Protein AF-Q0UGR9-F1 (afdb_monomer)

Solvent-accessible surface area (backbone atoms only — not comparable to full-atom values): 20033 Å² total; per-residue (Å²): 135,88,82,83,79,83,74,79,82,74,83,69,78,86,74,77,50,75,67,56,52,51,53,50,49,48,47,42,62,72,51,49,46,55,50,54,49,48,23,66,75,23,48,58,94,60,99,69,85,73,88,44,63,44,47,50,59,75,40,74,39,68,60,63,42,55,80,35,77,78,78,59,86,87,29,65,37,57,83,75,59,24,72,75,50,81,88,77,86,80,88,87,68,56,72,70,54,49,51,50,52,52,53,48,43,38,53,58,50,19,47,42,52,32,51,53,47,46,54,52,45,49,57,52,52,52,53,54,50,51,54,46,50,76,75,37,87,57,60,66,65,62,57,46,44,65,76,70,65,51,99,39,75,67,53,53,52,49,50,53,54,57,48,72,68,51,89,48,70,68,61,44,52,54,52,50,48,53,50,52,51,49,52,46,44,69,43,47,32,60,53,53,44,69,74,54,86,82,83,80,69,46,77,47,70,40,67,54,84,95,43,97,51,69,43,54,32,60,77,61,74,95,60,51,67,45,51,52,56,101,89,45,75,45,96,68,65,42,80,43,61,54,67,61,48,47,54,51,50,52,52,51,52,53,43,60,71,75,39,56,27,30,32,87,86,67,51,74,43,51,40,72,60,45,46,63,66,59,56,70,70,55,85,60,92,67,91,70,86,68,58,76,64,77,57,40,37,72,86,51,95,87,66,86,78,86,85,77,83,63,78,74,80,77,66,86,66,92,79,80,92,79,136

pLDDT: mean 72.74, std 14.21, range [25.95, 92.94]

Organism: Phaeosphaeria nodorum (strain SN15 / ATCC MYA-4574 / FGSC 10173) (NCBI:txid321614)

Secondary structure (DSSP, 8-state):
-----------------HHHHHHHHHHIIIIIHHHHHHHHHT----SSS---TTHHHHS-EEPP-SS-SSPPTT-EE-TTGGGGS-S---S---HHHHHHHHHHHIIIIIIHHHHHHHHHHHHHHHHHHHHHHHHS---HHHHHHHHHS-S-HHHHHHHHHHHHT-S-HHHHHHHHHHHHHHHHHHHHHHHHHHT------PPPEEE-TTSS-EEEGGGPPP--EEEEETTEEEEEEEEP-HHHHHHHHHHHHHHHHHS-EEETTS-EE-HHHHIIIIITT--S-------GGGTEES--TT--------THHHH--------

Sequence (323 aa):
MNLKTNGKWSSKAFIPSKEQIYAFLLVLALGITPMVLLGNFTHVNTGGNGDRPFYGIFQDKIQSCGQSFGTPENATVRGVEKMFVLDQTFGRFTFSQAKTIDVAWDVLIGRGVQLLAWWVGYIVFSDALLRAIERHPASFQIFQRIALEGPSLLSLWTLLKELWYAKSKRTKALFFYVWLATLYIISIPMFLSAMTGYDSTSIAWVSLDNTSNIIPAASIEYSLVATGTWNETWDDATCLDTELYNKKSEALYSRRRSCDCQLNNGTIVNITEYQQTHINSNYGYSNSFTSPEDICRFNYPGNNKTFTLGRWDLEGKTGETKK

Mean predicted aligned error: 17.07 Å

Nearest PDB structures (foldseek):
  4zwt-assembly1_F  TM=3.236E-01  e=8.090E+00  Tequatrovirus T4

Structure (mmCIF, N/CA/C/O backbone):
data_AF-Q0UGR9-F1
#
_entry.id   AF-Q0UGR9-F1
#
loop_
_atom_site.group_PDB
_atom_site.id
_atom_site.type_symbol
_atom_site.label_atom_id
_atom_site.label_alt_id
_atom_site.label_comp_id
_atom_site.label_asym_id
_atom_site.label_entity_id
_atom_site.label_seq_id
_atom_site.pdbx_PDB_ins_code
_atom_site.Cartn_x
_atom_site.Cartn_y
_atom_site.Cartn_z
_atom_site.occupancy
_atom_site.B_iso_or_equiv
_atom_site.auth_seq_id
_atom_site.auth_comp_id
_atom_site.auth_asym_id
_atom_site.auth_atom_id
_atom_site.pdbx_PDB_model_num
ATOM 1 N N . MET A 1 1 ? -5.392 -41.127 62.218 1.00 39.00 1 MET A N 1
ATOM 2 C CA . MET A 1 1 ? -6.136 -42.051 61.336 1.00 39.00 1 MET A CA 1
ATOM 3 C C . MET A 1 1 ? -6.187 -41.410 59.955 1.00 39.00 1 MET A C 1
ATOM 5 O O . MET A 1 1 ? -6.791 -40.360 59.800 1.00 39.00 1 MET A O 1
ATOM 9 N N . ASN A 1 2 ? -5.397 -41.943 59.021 1.00 41.59 2 ASN A N 1
ATOM 10 C CA . ASN A 1 2 ? -5.162 -41.406 57.678 1.00 41.59 2 ASN A CA 1
ATOM 11 C C . ASN A 1 2 ? -6.304 -41.834 56.745 1.00 41.59 2 ASN A C 1
ATOM 13 O O . ASN A 1 2 ? -6.445 -43.027 56.490 1.00 41.59 2 ASN A O 1
ATOM 17 N N . LEU A 1 3 ? -7.078 -40.892 56.203 1.00 40.06 3 LEU A N 1
ATOM 18 C CA . LEU A 1 3 ? -7.995 -41.156 55.090 1.00 40.06 3 LEU A CA 1
ATOM 19 C C . LEU A 1 3 ? -7.453 -40.471 53.837 1.00 40.06 3 LEU A C 1
ATOM 21 O O . LEU A 1 3 ? -7.743 -39.318 53.534 1.00 40.06 3 LEU A O 1
ATOM 25 N N . LYS A 1 4 ? -6.608 -41.222 53.130 1.00 43.53 4 LYS A N 1
ATOM 26 C CA . LYS A 1 4 ? -6.095 -40.904 51.800 1.00 43.53 4 LYS A CA 1
ATOM 27 C C . LYS A 1 4 ? -7.206 -41.226 50.798 1.00 43.53 4 LYS A C 1
ATOM 29 O O . LYS A 1 4 ? -7.408 -42.386 50.443 1.00 43.53 4 LYS A O 1
ATOM 34 N N . THR A 1 5 ? -7.971 -40.222 50.379 1.00 46.31 5 THR A N 1
ATOM 35 C CA . THR A 1 5 ? -8.942 -40.370 49.291 1.00 46.31 5 THR A CA 1
ATOM 36 C C . THR A 1 5 ? -8.185 -40.434 47.964 1.00 46.31 5 THR A C 1
ATOM 38 O O . THR A 1 5 ? -7.681 -39.442 47.445 1.00 46.31 5 THR A O 1
ATOM 41 N N . ASN A 1 6 ? -8.071 -41.648 47.422 1.00 44.16 6 ASN A N 1
ATOM 42 C CA . ASN A 1 6 ? -7.594 -41.902 46.066 1.00 44.16 6 ASN A CA 1
ATOM 43 C C . ASN A 1 6 ? -8.594 -41.319 45.055 1.00 44.16 6 ASN A C 1
ATOM 45 O O . ASN A 1 6 ? -9.531 -41.989 44.621 1.00 44.16 6 ASN A O 1
ATOM 49 N N . GLY A 1 7 ? -8.396 -40.056 44.681 1.00 45.00 7 GLY A N 1
ATOM 50 C CA . GLY A 1 7 ? -9.089 -39.430 43.562 1.00 45.00 7 GLY A CA 1
ATOM 51 C C . GLY A 1 7 ? -8.575 -39.994 42.241 1.00 45.00 7 GLY A C 1
ATOM 52 O O . GLY A 1 7 ? -7.554 -39.547 41.726 1.00 45.00 7 GLY A O 1
ATOM 53 N N . LYS A 1 8 ? -9.290 -40.978 41.685 1.00 42.97 8 LYS A N 1
ATOM 54 C CA . LYS A 1 8 ? -9.153 -41.401 40.284 1.00 42.97 8 LYS A CA 1
ATOM 55 C C . LYS A 1 8 ? -9.416 -40.182 39.390 1.00 42.97 8 LYS A C 1
ATOM 57 O O . LYS A 1 8 ? -10.564 -39.777 39.217 1.00 42.97 8 LYS A O 1
ATOM 62 N N . TRP A 1 9 ? -8.363 -39.600 38.820 1.00 46.19 9 TRP A N 1
ATOM 63 C CA . TRP A 1 9 ? -8.478 -38.637 37.726 1.00 46.19 9 TRP A CA 1
ATOM 64 C C . TRP A 1 9 ? -9.000 -39.377 36.491 1.00 46.19 9 TRP A C 1
ATOM 66 O O . TRP A 1 9 ? -8.251 -40.010 35.754 1.00 46.19 9 TRP A O 1
ATOM 76 N N . SER A 1 10 ? -10.317 -39.351 36.299 1.00 47.03 10 SER A N 1
ATOM 77 C CA . SER A 1 10 ? -10.934 -39.723 35.031 1.00 47.03 10 SER A CA 1
ATOM 78 C C . SER A 1 10 ? -10.675 -38.581 34.053 1.00 47.03 10 SER A C 1
ATOM 80 O O . SER A 1 10 ? -11.277 -37.513 34.171 1.00 47.03 10 SER A O 1
ATOM 82 N N . SER A 1 11 ? -9.757 -38.788 33.109 1.00 55.06 11 SER A N 1
ATOM 83 C CA . SER A 1 11 ? -9.547 -37.905 31.962 1.00 55.06 11 SER A CA 1
ATOM 84 C C . SER A 1 11 ? -10.768 -37.982 31.045 1.00 55.06 11 SER A C 1
ATOM 86 O O . SER A 1 11 ? -10.763 -38.667 30.022 1.00 55.06 11 SER A O 1
ATOM 88 N N . LYS A 1 12 ? -11.859 -37.314 31.431 1.00 55.75 12 LYS A N 1
ATOM 89 C CA . LYS A 1 12 ? -12.942 -37.016 30.498 1.00 55.75 12 LYS A CA 1
ATOM 90 C C . LYS A 1 12 ? -12.335 -36.150 29.399 1.00 55.75 12 LYS A C 1
ATOM 92 O O . LYS A 1 12 ? -11.827 -35.068 29.688 1.00 55.75 12 LYS A O 1
ATOM 97 N N . ALA A 1 13 ? -12.341 -36.661 28.170 1.00 60.09 13 ALA A N 1
ATOM 98 C CA . ALA A 1 13 ? -11.945 -35.903 26.996 1.00 60.09 13 ALA A CA 1
ATOM 99 C C . ALA A 1 13 ? -12.692 -34.563 27.014 1.00 60.09 13 ALA A C 1
ATOM 101 O O . ALA A 1 13 ? -13.916 -34.529 27.158 1.00 60.09 13 ALA A O 1
ATOM 102 N N . PHE A 1 14 ? -11.944 -33.465 26.957 1.00 62.16 14 PHE A N 1
ATOM 103 C CA . PHE A 1 14 ? -12.506 -32.125 26.891 1.00 62.16 14 PHE A CA 1
ATOM 104 C C . PHE A 1 14 ? -13.181 -31.978 25.524 1.00 62.16 14 PHE A C 1
ATOM 106 O O . PHE A 1 14 ? -12.512 -31.747 24.522 1.00 62.16 14 PHE A O 1
ATOM 113 N N . ILE A 1 15 ? -14.493 -32.209 25.469 1.00 73.81 15 ILE A N 1
ATOM 114 C CA . ILE A 1 15 ? -15.292 -32.003 24.260 1.00 73.81 15 ILE A CA 1
ATOM 115 C C . ILE A 1 15 ? -15.669 -30.517 24.247 1.00 73.81 15 ILE A C 1
ATOM 117 O O . ILE A 1 15 ? -16.421 -30.091 25.129 1.00 73.81 15 ILE A O 1
ATOM 121 N N . PRO A 1 16 ? -15.130 -29.714 23.314 1.00 71.19 16 PRO A N 1
ATOM 122 C CA . PRO A 1 16 ? -15.405 -28.285 23.275 1.00 71.19 16 PRO A CA 1
ATOM 123 C C . PRO A 1 16 ? -16.889 -28.029 22.998 1.00 71.19 16 PRO A C 1
ATOM 125 O O . PRO A 1 16 ? -17.526 -28.733 22.209 1.00 71.19 16 PRO A O 1
ATOM 128 N N . SER A 1 17 ? -17.453 -27.015 23.656 1.00 83.69 17 SER A N 1
ATOM 129 C CA . SER A 1 17 ? -18.845 -26.621 23.429 1.00 83.69 17 SER A CA 1
ATOM 130 C C . SER A 1 17 ? -19.017 -25.986 22.042 1.00 83.69 17 SER A C 1
ATOM 132 O O . SER A 1 17 ? -18.071 -25.444 21.467 1.00 83.69 17 SER A O 1
ATOM 134 N N . LYS A 1 18 ? -20.242 -26.002 21.497 1.00 82.12 18 LYS A N 1
ATOM 135 C CA . LYS A 1 18 ? -20.549 -25.369 20.196 1.00 82.12 18 LYS A CA 1
ATOM 136 C C . LYS A 1 18 ? -20.162 -23.883 20.162 1.00 82.12 18 LYS A C 1
ATOM 138 O O . LYS A 1 18 ? -19.690 -23.398 19.140 1.00 82.12 18 LYS A O 1
ATOM 143 N N . GLU A 1 19 ? -20.297 -23.188 21.289 1.00 81.44 19 GLU A N 1
ATOM 144 C CA . GLU A 1 19 ? -19.910 -21.780 21.443 1.00 81.44 19 GLU A CA 1
ATOM 145 C C . GLU A 1 19 ? -18.389 -21.586 21.403 1.00 81.44 19 GLU A C 1
ATOM 147 O O . GLU A 1 19 ? -17.901 -20.643 20.787 1.00 81.44 19 GLU A O 1
ATOM 152 N N . GLN A 1 20 ? -17.624 -22.508 21.998 1.00 80.00 20 GLN A N 1
ATOM 153 C CA . GLN A 1 20 ? -16.159 -22.483 21.946 1.00 80.00 20 GLN A CA 1
ATOM 154 C C . GLN A 1 20 ? -15.639 -22.760 20.534 1.00 80.00 20 GLN A C 1
ATOM 156 O O . GLN A 1 20 ? -14.685 -22.120 20.099 1.00 80.00 20 GLN A O 1
ATOM 161 N N . ILE A 1 21 ? -16.290 -23.668 19.800 1.00 85.88 21 ILE A N 1
ATOM 162 C CA . ILE A 1 21 ? -15.972 -23.935 18.391 1.00 85.88 21 ILE A CA 1
ATOM 163 C C . ILE A 1 21 ? -16.261 -22.692 17.542 1.00 85.88 21 ILE A C 1
ATOM 165 O O . ILE A 1 21 ? -15.425 -22.301 16.734 1.00 85.88 21 ILE A O 1
ATOM 169 N N . TYR A 1 22 ? -17.403 -22.032 17.755 1.00 85.50 22 TYR A N 1
ATOM 170 C CA . TYR A 1 22 ? -17.749 -20.807 17.034 1.00 85.50 22 TYR A CA 1
ATOM 171 C C . TYR A 1 22 ? -16.767 -19.663 17.323 1.00 85.50 22 TYR A C 1
ATOM 173 O O . TYR A 1 22 ? -16.294 -19.004 16.399 1.00 85.50 22 TYR A O 1
ATOM 181 N N . ALA A 1 23 ? -16.388 -19.470 18.590 1.00 81.12 23 ALA A N 1
ATOM 182 C CA . ALA A 1 23 ? -15.378 -18.487 18.972 1.00 81.12 23 ALA A CA 1
ATOM 183 C C . ALA A 1 23 ? -14.010 -18.788 18.334 1.00 81.12 23 ALA A C 1
ATOM 185 O O . ALA A 1 23 ? -13.346 -17.883 17.834 1.00 81.12 23 ALA A O 1
ATOM 186 N N . PHE A 1 24 ? -13.605 -20.060 18.296 1.00 83.31 24 PHE A N 1
ATOM 187 C CA . PHE A 1 24 ? -12.361 -20.477 17.651 1.00 83.31 24 PHE A CA 1
ATOM 188 C C . PHE A 1 24 ? -12.383 -20.237 16.134 1.00 83.31 24 PHE A C 1
ATOM 190 O O . PHE A 1 24 ? -11.410 -19.729 15.576 1.00 83.31 24 PHE A O 1
ATOM 197 N N . LEU A 1 25 ? -13.506 -20.528 15.471 1.00 87.12 25 LEU A N 1
ATOM 198 C CA . LEU A 1 25 ? -13.696 -20.241 14.047 1.00 87.12 25 LEU A CA 1
ATOM 199 C C . 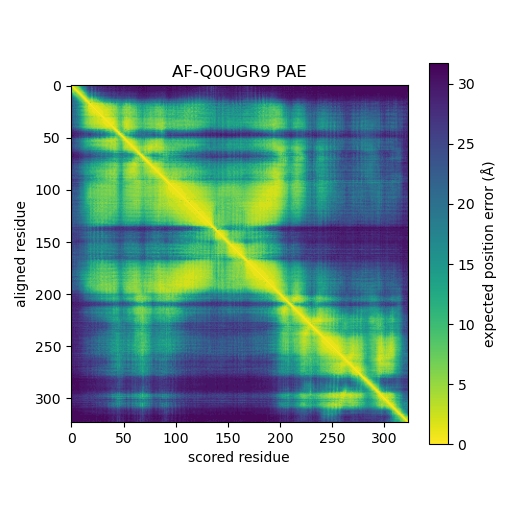LEU A 1 25 ? -13.640 -18.738 13.751 1.00 87.12 25 LEU A C 1
ATOM 201 O O . LEU A 1 25 ? -13.025 -18.342 12.766 1.00 87.12 25 LEU A O 1
ATOM 205 N N . LEU A 1 26 ? -14.213 -17.900 14.619 1.00 83.69 26 LEU A N 1
ATOM 206 C CA . LEU A 1 26 ? -14.111 -16.443 14.507 1.00 83.69 26 LEU A CA 1
ATOM 207 C C . LEU A 1 26 ? -12.663 -15.954 14.614 1.00 83.69 26 LEU A C 1
ATOM 209 O O . LEU A 1 26 ? -12.251 -15.107 13.827 1.00 83.69 26 LEU A O 1
ATOM 213 N N . VAL A 1 27 ? -11.874 -16.502 15.542 1.00 83.94 27 VAL A N 1
ATOM 214 C CA . VAL A 1 27 ? -10.445 -16.163 15.676 1.00 83.94 27 VAL A CA 1
ATOM 215 C C . VAL A 1 27 ? -9.650 -16.603 14.447 1.00 83.94 27 VAL A C 1
ATOM 217 O O . VAL A 1 27 ? -8.794 -15.858 13.969 1.00 83.94 27 VAL A O 1
ATOM 220 N N . LEU A 1 28 ? -9.943 -17.785 13.900 1.00 85.12 28 LEU A N 1
ATOM 221 C CA . LEU A 1 28 ? -9.334 -18.235 12.651 1.00 85.12 28 LEU A CA 1
ATOM 222 C C . LEU A 1 28 ? -9.671 -17.284 11.500 1.00 85.12 28 LEU A C 1
ATOM 224 O O . LEU A 1 28 ? -8.758 -16.781 10.853 1.00 85.12 28 LEU A O 1
ATOM 228 N N . ALA A 1 29 ? -10.954 -16.988 11.296 1.00 86.19 29 ALA A N 1
ATOM 229 C CA . ALA A 1 29 ? -11.426 -16.198 10.164 1.00 86.19 29 ALA A CA 1
ATOM 230 C C . ALA A 1 29 ? -11.031 -14.713 10.238 1.00 86.19 29 ALA A C 1
ATOM 232 O O . ALA A 1 29 ? -10.704 -14.125 9.212 1.00 86.19 29 ALA A O 1
ATOM 233 N N . LEU A 1 30 ? -11.060 -14.099 11.425 1.00 81.19 30 LEU A N 1
ATOM 234 C CA . LEU A 1 30 ? -10.820 -12.658 11.598 1.00 81.19 30 LEU A CA 1
ATOM 235 C C . LEU A 1 30 ? -9.423 -12.316 12.127 1.00 81.19 30 LEU A C 1
ATOM 237 O O . LEU A 1 30 ? -9.020 -11.160 12.058 1.00 81.19 30 LEU A O 1
ATOM 241 N N . GLY A 1 31 ? -8.685 -13.287 12.664 1.00 78.75 31 GLY A N 1
ATOM 242 C CA . GLY A 1 31 ? -7.332 -13.080 13.183 1.00 78.75 31 GLY A CA 1
ATOM 243 C C . GLY A 1 31 ? -6.266 -13.732 12.311 1.00 78.75 31 GLY A C 1
ATOM 244 O O . GLY A 1 31 ? -5.362 -13.064 11.814 1.00 78.75 31 GLY A O 1
ATOM 245 N N . ILE A 1 32 ? -6.377 -15.047 12.108 1.00 82.50 32 ILE A N 1
ATOM 246 C CA . ILE A 1 32 ? -5.331 -15.832 11.437 1.00 82.50 32 ILE A CA 1
ATOM 247 C C . ILE A 1 32 ? -5.398 -15.654 9.919 1.00 82.50 32 ILE A C 1
ATOM 249 O O . ILE A 1 32 ? -4.375 -15.385 9.294 1.00 82.50 32 ILE A O 1
ATOM 253 N N . THR A 1 33 ? -6.583 -15.760 9.315 1.00 85.00 33 THR A N 1
ATOM 254 C CA . THR A 1 33 ? -6.749 -15.645 7.860 1.00 85.00 33 THR A CA 1
ATOM 255 C C . THR A 1 33 ? -6.241 -14.308 7.305 1.00 85.00 33 THR A C 1
ATOM 257 O O . THR A 1 33 ? -5.471 -14.355 6.345 1.00 85.00 33 THR A O 1
ATOM 260 N N . PRO A 1 34 ? -6.552 -13.131 7.891 1.00 83.62 34 PRO A N 1
ATOM 261 C CA . PRO A 1 34 ? -6.015 -11.863 7.401 1.00 83.62 34 PRO A CA 1
ATOM 262 C C . PRO A 1 34 ? -4.490 -11.790 7.499 1.00 83.62 34 PRO A C 1
ATOM 264 O O . PRO A 1 34 ? -3.854 -11.270 6.590 1.00 83.62 34 PRO A O 1
ATOM 267 N N . MET A 1 35 ? -3.890 -12.363 8.548 1.00 83.25 35 MET A N 1
ATOM 268 C CA . MET A 1 35 ? -2.431 -12.413 8.689 1.00 83.25 35 MET A CA 1
ATOM 269 C C . MET A 1 35 ? -1.778 -13.320 7.648 1.00 83.25 35 MET A C 1
ATOM 271 O O . MET A 1 35 ? -0.767 -12.947 7.061 1.00 83.25 35 MET A O 1
ATOM 275 N N . VAL A 1 36 ? -2.364 -14.484 7.366 1.00 84.75 36 VAL A N 1
ATOM 276 C CA . VAL A 1 36 ? -1.868 -15.379 6.309 1.00 84.75 36 VAL A CA 1
ATOM 277 C C . VAL A 1 36 ? -1.983 -14.715 4.936 1.00 84.75 36 VAL A C 1
ATOM 279 O O . VAL A 1 36 ? -1.032 -14.756 4.158 1.00 84.75 36 VAL A O 1
ATOM 282 N N . LEU A 1 37 ? -3.115 -14.064 4.649 1.00 84.06 37 LEU A N 1
ATOM 283 C CA . LEU A 1 37 ? -3.307 -13.316 3.406 1.00 84.06 37 LEU A CA 1
ATOM 284 C C . LEU A 1 37 ? -2.292 -12.180 3.282 1.00 84.06 37 LEU A C 1
ATOM 286 O O . LEU A 1 37 ? -1.631 -12.078 2.254 1.00 84.06 37 LEU A O 1
ATOM 290 N N . LEU A 1 38 ? -2.111 -11.379 4.333 1.00 82.38 38 LEU A N 1
ATOM 291 C CA . LEU A 1 38 ? -1.134 -10.294 4.355 1.00 82.38 38 LEU A CA 1
ATOM 292 C C . LEU A 1 38 ? 0.283 -10.813 4.087 1.00 82.38 38 LEU A C 1
ATOM 294 O O . LEU A 1 38 ? 0.987 -10.257 3.248 1.00 82.38 38 LEU A O 1
ATOM 298 N N . GLY A 1 39 ? 0.686 -11.909 4.735 1.00 81.00 39 GLY A N 1
ATOM 299 C CA . GLY A 1 39 ? 1.991 -12.532 4.512 1.00 81.00 39 GLY A CA 1
ATOM 300 C C . GLY A 1 39 ? 2.184 -13.014 3.072 1.00 81.00 39 GLY A C 1
ATOM 301 O O . GLY A 1 39 ? 3.278 -12.875 2.532 1.00 81.00 39 GLY A O 1
ATOM 302 N N . ASN A 1 40 ? 1.118 -13.516 2.440 1.00 82.12 40 ASN A N 1
ATOM 303 C CA . ASN A 1 40 ? 1.139 -13.960 1.048 1.00 82.12 40 ASN A CA 1
ATOM 304 C C . ASN A 1 40 ? 1.138 -12.791 0.048 1.00 82.12 40 ASN A C 1
ATOM 306 O O . ASN A 1 40 ? 1.775 -12.883 -0.989 1.00 82.12 40 ASN A O 1
ATOM 310 N N . PHE A 1 41 ? 0.463 -11.676 0.333 1.00 77.69 41 PHE A N 1
ATOM 311 C CA . PHE A 1 41 ? 0.463 -10.506 -0.560 1.00 77.69 41 PHE A CA 1
ATOM 312 C C . PHE A 1 41 ? 1.736 -9.661 -0.460 1.00 77.69 41 PHE A C 1
ATOM 314 O O . PHE A 1 41 ? 2.072 -8.953 -1.401 1.00 77.69 41 PHE A O 1
ATOM 321 N N . THR A 1 42 ? 2.464 -9.761 0.651 1.00 73.62 42 THR A N 1
ATOM 322 C CA . THR A 1 42 ? 3.668 -8.956 0.927 1.00 73.62 42 THR A CA 1
ATOM 323 C C . THR A 1 42 ? 4.970 -9.754 0.794 1.00 73.62 42 THR A C 1
ATOM 325 O O . THR A 1 42 ? 6.010 -9.356 1.329 1.00 73.62 42 THR A O 1
ATOM 328 N N . HIS A 1 43 ? 4.928 -10.891 0.091 1.00 70.69 43 HIS A N 1
ATOM 329 C CA . HIS A 1 43 ? 6.133 -11.631 -0.282 1.00 70.69 43 HIS A CA 1
ATOM 330 C C . HIS A 1 43 ? 6.906 -10.871 -1.371 1.00 70.69 43 HIS A C 1
ATOM 332 O O . HIS A 1 43 ? 6.319 -10.219 -2.233 1.00 70.69 43 HIS A O 1
ATOM 338 N N . VAL A 1 44 ? 8.235 -10.957 -1.337 1.00 64.88 44 VAL A N 1
ATOM 339 C CA . VAL A 1 44 ? 9.109 -10.345 -2.344 1.00 64.88 44 VAL A CA 1
ATOM 340 C C . VAL A 1 44 ? 9.896 -11.458 -3.022 1.00 64.88 44 VAL A C 1
ATOM 342 O O . VAL A 1 44 ? 10.708 -12.119 -2.379 1.00 64.88 44 VAL A O 1
ATOM 345 N N . ASN A 1 45 ? 9.685 -11.640 -4.329 1.00 55.91 45 ASN A N 1
ATOM 346 C CA . ASN A 1 45 ? 10.475 -12.537 -5.179 1.00 55.91 45 ASN A CA 1
ATOM 347 C C . ASN A 1 45 ? 11.837 -11.905 -5.517 1.00 55.91 45 ASN A C 1
ATOM 349 O O . ASN A 1 45 ? 12.152 -11.610 -6.667 1.00 55.91 45 ASN A O 1
ATOM 353 N N . THR A 1 46 ? 12.666 -11.656 -4.508 1.00 54.09 46 THR A N 1
ATOM 354 C CA . THR A 1 46 ? 14.089 -11.379 -4.731 1.00 54.09 46 THR A CA 1
ATOM 355 C C . THR A 1 46 ? 14.811 -12.715 -4.779 1.00 54.09 46 THR A C 1
ATOM 357 O O . THR A 1 46 ? 14.802 -13.442 -3.791 1.00 54.09 46 THR A O 1
ATOM 360 N N . GLY A 1 47 ? 15.421 -13.045 -5.923 1.00 51.81 47 GLY A N 1
ATOM 361 C CA . GLY A 1 47 ? 16.067 -14.330 -6.246 1.00 51.81 47 GLY A CA 1
ATOM 362 C C . GLY A 1 47 ? 17.256 -14.766 -5.371 1.00 51.81 47 GLY A C 1
ATOM 363 O O . GLY A 1 47 ? 18.114 -15.507 -5.838 1.00 51.81 47 GLY A O 1
ATOM 364 N N . GLY A 1 48 ? 17.328 -14.335 -4.113 1.00 50.00 48 GLY A N 1
ATOM 365 C CA . GLY A 1 48 ? 18.285 -14.783 -3.113 1.00 50.00 48 GLY A CA 1
ATOM 366 C C . GLY A 1 48 ? 17.608 -14.981 -1.756 1.00 50.00 48 GLY A C 1
ATOM 367 O O . GLY A 1 48 ? 17.198 -14.022 -1.113 1.00 50.00 48 GLY A O 1
ATOM 368 N N . ASN A 1 49 ? 17.572 -16.237 -1.302 1.00 48.97 49 ASN A N 1
ATOM 369 C CA . ASN A 1 49 ? 17.242 -16.690 0.056 1.00 48.97 49 ASN A CA 1
ATOM 370 C C . ASN A 1 49 ? 15.796 -16.501 0.558 1.00 48.97 49 ASN A C 1
ATOM 372 O O . ASN A 1 49 ? 15.567 -15.862 1.587 1.00 48.97 49 ASN A O 1
ATOM 376 N N . GLY A 1 50 ? 14.886 -17.246 -0.078 1.00 54.84 50 GLY A N 1
ATOM 377 C CA . GLY A 1 50 ? 13.672 -17.804 0.529 1.00 54.84 50 GLY A CA 1
ATOM 378 C C . GLY A 1 50 ? 12.502 -16.837 0.697 1.00 54.84 50 GLY A C 1
ATOM 379 O O . GLY A 1 50 ? 12.674 -15.697 1.119 1.00 54.84 50 GLY A O 1
ATOM 380 N N . ASP A 1 51 ? 11.296 -17.338 0.426 1.00 59.66 51 ASP A N 1
ATOM 381 C CA . ASP A 1 51 ? 10.039 -16.624 0.648 1.00 59.66 51 ASP A CA 1
ATOM 382 C C . ASP A 1 51 ? 9.865 -16.297 2.133 1.00 59.66 51 ASP A C 1
ATOM 384 O O . ASP A 1 51 ? 9.536 -17.154 2.958 1.00 59.66 51 ASP A O 1
ATOM 388 N N . ARG A 1 52 ? 10.107 -15.035 2.492 1.00 71.19 52 ARG A N 1
ATOM 389 C CA . ARG A 1 52 ? 9.845 -14.521 3.836 1.00 71.19 52 ARG A CA 1
ATOM 390 C C . ARG A 1 52 ? 8.496 -13.805 3.826 1.00 71.19 52 ARG A C 1
ATOM 392 O O . ARG A 1 52 ? 8.406 -12.727 3.232 1.00 71.19 52 ARG A O 1
ATOM 399 N N . PRO A 1 53 ? 7.455 -14.353 4.479 1.00 72.56 53 PRO A N 1
ATOM 400 C CA . PRO A 1 53 ? 6.185 -13.649 4.600 1.00 72.56 53 PRO A CA 1
ATOM 401 C C . PRO A 1 53 ? 6.396 -12.338 5.370 1.00 72.56 53 PRO A C 1
ATOM 403 O O . PRO A 1 53 ? 7.254 -12.268 6.253 1.00 72.56 53 PRO A O 1
ATOM 406 N N . PHE A 1 54 ? 5.617 -11.305 5.036 1.00 76.19 54 PHE A N 1
ATOM 407 C CA . PHE A 1 54 ? 5.666 -9.958 5.637 1.00 76.19 54 PHE A CA 1
ATOM 408 C C . PHE A 1 54 ? 6.907 -9.120 5.326 1.00 76.19 54 PHE A C 1
ATOM 410 O O . PHE A 1 54 ? 6.999 -7.985 5.790 1.00 76.19 54 PHE A O 1
ATOM 417 N N . TYR A 1 55 ? 7.868 -9.635 4.558 1.00 77.38 55 TYR A N 1
ATOM 418 C CA . TYR A 1 55 ? 9.117 -8.916 4.327 1.00 77.38 55 TYR A CA 1
ATOM 419 C C . TYR A 1 55 ? 8.895 -7.591 3.587 1.00 77.38 55 TYR A C 1
ATOM 421 O O . TYR A 1 55 ? 9.472 -6.584 3.995 1.00 77.38 55 TYR A O 1
ATOM 429 N N . GLY A 1 56 ? 7.996 -7.560 2.595 1.00 74.56 56 GLY A N 1
ATOM 430 C CA . GLY A 1 56 ? 7.678 -6.357 1.818 1.00 74.56 56 GLY A CA 1
ATOM 431 C C . GLY A 1 56 ? 7.190 -5.171 2.660 1.00 74.56 56 GLY A C 1
ATOM 432 O O . GLY A 1 56 ? 7.510 -4.033 2.336 1.00 74.56 56 GLY A O 1
ATOM 433 N N . ILE A 1 57 ? 6.531 -5.432 3.797 1.00 77.44 57 ILE A N 1
ATOM 434 C CA . ILE A 1 57 ? 6.018 -4.390 4.708 1.00 77.44 57 ILE A CA 1
ATOM 435 C C . ILE A 1 57 ? 7.164 -3.583 5.327 1.00 77.44 57 ILE A C 1
ATOM 437 O O . ILE A 1 57 ? 7.070 -2.372 5.522 1.00 77.44 57 ILE A O 1
ATOM 441 N N . PHE A 1 58 ? 8.264 -4.263 5.655 1.00 80.56 58 PHE A N 1
ATOM 442 C CA . PHE A 1 58 ? 9.389 -3.673 6.379 1.00 80.56 58 PHE A CA 1
ATOM 443 C C . PHE A 1 58 ? 10.545 -3.260 5.465 1.00 80.56 58 PHE A C 1
ATOM 445 O O . PHE A 1 58 ? 11.544 -2.724 5.961 1.00 80.56 58 PHE A O 1
ATOM 452 N N . GLN A 1 59 ? 10.446 -3.500 4.158 1.00 80.12 59 GLN A N 1
ATOM 453 C CA . GLN A 1 59 ? 11.446 -3.037 3.206 1.00 80.12 59 GLN A CA 1
ATOM 454 C C . GLN A 1 59 ? 11.341 -1.532 2.975 1.00 80.12 59 GLN A C 1
ATOM 456 O O . GLN A 1 59 ? 10.291 -0.920 3.153 1.00 80.12 59 GLN A O 1
ATOM 461 N N . ASP A 1 60 ? 12.468 -0.929 2.609 1.00 80.94 60 ASP A N 1
ATOM 462 C CA . ASP A 1 60 ? 12.476 0.462 2.178 1.00 80.94 60 ASP A CA 1
ATOM 463 C C . ASP A 1 60 ? 11.721 0.566 0.852 1.00 80.94 60 ASP A C 1
ATOM 465 O O . ASP A 1 60 ? 11.928 -0.235 -0.063 1.00 80.94 60 ASP A O 1
ATOM 469 N N . LYS A 1 61 ? 10.820 1.543 0.769 1.00 77.75 61 LYS A N 1
ATOM 470 C CA . LYS A 1 61 ? 9.906 1.697 -0.363 1.00 77.75 61 LYS A CA 1
ATOM 471 C C . LYS A 1 61 ? 10.372 2.845 -1.235 1.00 77.75 61 LYS A C 1
ATOM 473 O O . LYS A 1 61 ? 10.765 3.891 -0.725 1.00 77.75 61 LYS A O 1
ATOM 478 N N . ILE A 1 62 ? 10.335 2.646 -2.545 1.00 75.75 62 ILE A N 1
ATOM 479 C CA . ILE A 1 62 ? 10.711 3.670 -3.519 1.00 75.75 62 ILE A CA 1
ATOM 480 C C . ILE A 1 62 ? 9.423 4.281 -4.056 1.00 75.75 62 ILE A C 1
ATOM 482 O O . ILE A 1 62 ? 8.626 3.581 -4.679 1.00 75.75 62 ILE A O 1
ATOM 486 N N . GLN A 1 63 ? 9.218 5.576 -3.823 1.00 73.88 63 GLN A N 1
ATOM 487 C CA . GLN A 1 63 ? 8.133 6.306 -4.474 1.00 73.88 63 GLN A CA 1
ATOM 488 C C . GLN A 1 63 ? 8.492 6.517 -5.947 1.00 73.88 63 GLN A C 1
ATOM 490 O O . GLN A 1 63 ? 9.518 7.109 -6.277 1.00 73.88 63 GLN A O 1
ATOM 495 N N . SER A 1 64 ? 7.677 5.976 -6.847 1.00 69.06 64 SER A N 1
ATOM 496 C CA . SER A 1 64 ? 7.934 6.027 -8.285 1.00 69.06 64 SER A CA 1
ATOM 497 C C . SER A 1 64 ? 7.106 7.127 -8.946 1.00 69.06 64 SER A C 1
ATOM 499 O O . SER A 1 64 ? 5.899 7.221 -8.730 1.00 69.06 64 SER A O 1
ATOM 501 N N . CYS A 1 65 ? 7.734 7.919 -9.819 1.00 66.75 65 CYS A N 1
ATOM 502 C CA . CYS A 1 65 ? 7.067 8.928 -10.649 1.00 66.75 65 CYS A CA 1
ATOM 503 C C . CYS A 1 65 ? 6.389 8.301 -11.887 1.00 66.75 65 CYS A C 1
ATOM 505 O O . CYS A 1 65 ? 6.629 8.703 -13.029 1.00 66.75 65 CYS A O 1
ATOM 507 N N . GLY A 1 66 ? 5.572 7.265 -11.679 1.00 65.31 66 GLY A N 1
ATOM 508 C CA . GLY A 1 66 ? 4.904 6.535 -12.758 1.00 65.31 66 GLY A CA 1
ATOM 509 C C . GLY A 1 66 ? 5.865 5.744 -13.661 1.00 65.31 66 GLY A C 1
ATOM 510 O O . GLY A 1 66 ? 6.894 5.247 -13.220 1.00 65.31 66 GLY A O 1
ATOM 511 N N . GLN A 1 67 ? 5.516 5.583 -14.943 1.00 59.69 67 GLN A N 1
ATOM 512 C CA . GLN A 1 67 ? 6.350 4.891 -15.949 1.00 59.69 67 GLN A CA 1
ATOM 513 C C . GLN A 1 67 ? 7.475 5.810 -16.448 1.00 59.69 67 GLN A C 1
ATOM 515 O O . GLN A 1 67 ? 7.558 6.117 -17.633 1.00 59.69 67 GLN A O 1
ATOM 520 N N . SER A 1 68 ? 8.277 6.330 -15.525 1.00 60.16 68 SER A N 1
ATOM 521 C CA . SER A 1 68 ? 9.422 7.176 -15.842 1.00 60.16 68 SER A CA 1
ATOM 522 C C . SER A 1 68 ? 10.699 6.346 -15.872 1.00 60.16 68 SER A C 1
ATOM 524 O O . SER A 1 68 ? 10.850 5.375 -15.131 1.00 60.16 68 SER A O 1
ATOM 526 N N . PHE A 1 69 ? 11.641 6.767 -16.708 1.00 59.19 69 PHE A N 1
ATOM 527 C CA . PHE A 1 69 ? 13.026 6.328 -16.651 1.00 59.19 69 PHE A CA 1
ATOM 528 C C . PHE A 1 69 ? 13.616 6.596 -15.257 1.00 59.19 69 PHE A C 1
ATOM 530 O O . PHE A 1 69 ? 13.494 7.709 -14.739 1.00 59.19 69 PHE A O 1
ATOM 537 N N . GLY A 1 70 ? 14.306 5.598 -14.694 1.00 62.06 70 GLY A N 1
ATOM 538 C CA . GLY A 1 70 ? 15.087 5.729 -13.462 1.00 62.06 70 GLY A CA 1
ATOM 539 C C . GLY A 1 70 ? 14.259 5.821 -12.175 1.00 62.06 70 GLY A C 1
ATOM 540 O O . GLY A 1 70 ? 13.032 5.875 -12.177 1.00 62.06 70 GLY A O 1
ATOM 541 N N . THR A 1 71 ? 14.955 5.815 -11.040 1.00 65.31 71 THR A N 1
ATOM 542 C CA . THR A 1 71 ? 14.369 6.122 -9.728 1.00 65.31 71 THR A CA 1
ATOM 543 C C . THR A 1 71 ? 14.672 7.579 -9.387 1.00 65.31 71 THR A C 1
ATOM 545 O O . THR A 1 71 ? 15.831 7.973 -9.539 1.00 65.31 71 THR A O 1
ATOM 548 N N . PRO A 1 72 ? 13.698 8.374 -8.910 1.00 67.06 72 PRO A N 1
ATOM 549 C CA . PRO A 1 72 ? 13.967 9.757 -8.534 1.00 67.06 72 PRO A CA 1
ATOM 550 C C . PRO A 1 72 ? 15.014 9.812 -7.415 1.00 67.06 72 PRO A C 1
ATOM 552 O O . PRO A 1 72 ? 15.056 8.933 -6.544 1.00 67.06 72 PRO A O 1
ATOM 555 N N . GLU A 1 73 ? 15.861 10.841 -7.422 1.00 65.50 73 GLU A N 1
ATOM 556 C CA . GLU A 1 73 ? 16.818 11.039 -6.334 1.00 65.50 73 GLU A CA 1
ATOM 557 C C . GLU A 1 73 ? 16.083 11.212 -5.000 1.00 65.50 73 GLU A C 1
ATOM 559 O O . GLU A 1 73 ? 15.071 11.906 -4.908 1.00 65.50 73 GLU A O 1
ATOM 564 N N . ASN A 1 74 ? 16.595 10.552 -3.958 1.00 71.19 74 ASN A N 1
ATOM 565 C CA . ASN A 1 74 ? 16.025 10.556 -2.609 1.00 71.19 74 ASN A CA 1
ATOM 566 C C . ASN A 1 74 ? 14.570 10.034 -2.504 1.00 71.19 74 ASN A C 1
ATOM 568 O O . ASN A 1 74 ? 13.872 10.334 -1.540 1.00 71.19 74 ASN A O 1
ATOM 572 N N . ALA A 1 75 ? 14.118 9.214 -3.461 1.00 74.19 75 ALA A N 1
ATOM 573 C CA . ALA A 1 75 ? 12.775 8.622 -3.462 1.00 74.19 75 ALA A CA 1
ATOM 574 C C . ALA A 1 75 ? 12.598 7.413 -2.523 1.00 74.19 75 ALA A C 1
ATOM 576 O O . ALA A 1 75 ? 11.500 6.862 -2.415 1.00 74.19 75 ALA A O 1
ATOM 577 N N . THR A 1 76 ? 13.673 6.956 -1.871 1.00 80.38 76 THR A N 1
ATOM 578 C CA . THR A 1 76 ? 13.606 5.871 -0.885 1.00 80.38 76 THR A CA 1
ATOM 579 C C . THR A 1 76 ? 13.065 6.392 0.438 1.00 80.38 76 THR A C 1
ATOM 581 O O . THR A 1 76 ? 13.771 7.092 1.165 1.00 80.38 76 THR A O 1
ATOM 584 N N . VAL A 1 77 ? 11.851 5.984 0.787 1.00 81.31 77 VAL A N 1
ATOM 585 C CA . VAL A 1 77 ? 11.257 6.239 2.097 1.00 81.31 77 VAL A CA 1
ATOM 586 C C . VAL A 1 77 ? 11.819 5.232 3.096 1.00 81.31 77 VAL A C 1
ATOM 588 O O . VAL A 1 77 ? 11.725 4.015 2.907 1.00 81.31 77 VAL A O 1
ATOM 591 N N . ARG A 1 78 ? 12.421 5.748 4.171 1.00 83.00 78 ARG A N 1
ATOM 592 C CA . ARG A 1 78 ? 13.091 4.962 5.218 1.00 83.00 78 ARG A CA 1
ATOM 593 C C . ARG A 1 78 ? 12.455 5.209 6.587 1.00 83.00 78 ARG A C 1
ATOM 595 O O . ARG A 1 78 ? 11.612 6.081 6.765 1.00 83.00 78 ARG A O 1
ATOM 602 N N . GLY A 1 79 ? 12.874 4.436 7.587 1.00 84.50 79 GLY A N 1
ATOM 603 C CA . GLY A 1 79 ? 12.462 4.650 8.978 1.00 84.50 79 GLY A CA 1
ATOM 604 C C . GLY A 1 79 ? 11.011 4.252 9.247 1.00 84.50 79 GLY A C 1
ATOM 605 O O . GLY A 1 79 ? 10.582 3.187 8.817 1.00 84.50 79 GLY A O 1
ATOM 606 N N . VAL A 1 80 ? 10.279 5.072 10.006 1.00 82.00 80 VAL A N 1
ATOM 607 C CA . VAL A 1 80 ? 8.864 4.827 10.353 1.00 82.00 80 VAL A CA 1
ATOM 608 C C . VAL A 1 80 ? 7.902 5.218 9.232 1.00 82.00 80 VAL A C 1
ATOM 610 O O . VAL A 1 80 ? 6.796 4.695 9.166 1.00 82.00 80 VAL A O 1
ATOM 613 N N . GLU A 1 81 ? 8.328 6.093 8.323 1.00 80.56 81 GLU A N 1
ATOM 614 C CA . GLU A 1 81 ? 7.495 6.623 7.239 1.00 80.56 81 GLU A CA 1
ATOM 615 C C . GLU A 1 81 ? 7.120 5.541 6.222 1.00 80.56 81 GLU A C 1
ATOM 617 O O . GLU A 1 81 ? 6.016 5.551 5.686 1.00 80.56 81 GLU A O 1
ATOM 622 N N . LYS A 1 82 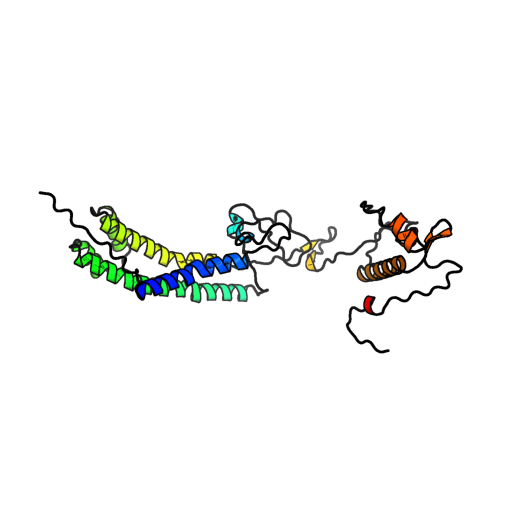? 7.979 4.531 6.030 1.00 80.62 82 LYS A N 1
ATOM 623 C CA . LYS A 1 82 ? 7.706 3.406 5.118 1.00 80.62 82 LYS A CA 1
ATOM 624 C C . LYS A 1 82 ? 6.496 2.556 5.521 1.00 80.62 82 LYS A C 1
ATOM 626 O O . LYS A 1 82 ? 5.919 1.885 4.669 1.00 80.62 82 LYS A O 1
ATOM 631 N N . MET A 1 83 ? 6.083 2.617 6.790 1.00 78.81 83 MET A N 1
ATOM 632 C CA . MET A 1 83 ? 4.864 1.958 7.276 1.00 78.81 83 MET A CA 1
ATOM 633 C C . MET A 1 83 ? 3.586 2.644 6.788 1.00 78.81 83 MET A C 1
ATOM 635 O O . MET A 1 83 ? 2.526 2.031 6.799 1.00 78.81 83 MET A O 1
ATOM 639 N N . PHE A 1 84 ? 3.685 3.908 6.372 1.00 77.88 84 PHE A N 1
ATOM 640 C CA . PHE A 1 84 ? 2.567 4.702 5.863 1.00 77.88 84 PHE A CA 1
ATOM 641 C C . PHE A 1 84 ? 2.562 4.801 4.334 1.00 77.88 84 PHE A C 1
ATOM 643 O O . PHE A 1 84 ? 1.670 5.415 3.756 1.00 77.88 84 PHE A O 1
ATOM 650 N N . VAL A 1 85 ? 3.551 4.204 3.666 1.00 79.12 85 VAL A N 1
ATOM 651 C CA . VAL A 1 85 ? 3.583 4.104 2.205 1.00 79.12 85 VAL A CA 1
ATOM 652 C C . VAL A 1 85 ? 2.819 2.858 1.776 1.00 79.12 85 VAL A C 1
ATOM 654 O O . VAL A 1 85 ? 2.994 1.788 2.358 1.00 79.12 85 VAL A O 1
ATOM 657 N N . LEU A 1 86 ? 2.007 2.988 0.730 1.00 77.38 86 LEU A N 1
ATOM 658 C CA . LEU A 1 86 ? 1.199 1.900 0.184 1.00 77.38 86 LEU A CA 1
ATOM 659 C C . LEU A 1 86 ? 2.080 0.704 -0.214 1.00 77.38 86 LEU A C 1
ATOM 661 O O . LEU A 1 86 ? 3.017 0.845 -0.996 1.00 77.38 86 LEU A O 1
ATOM 665 N N . ASP A 1 87 ? 1.781 -0.474 0.341 1.00 75.88 87 ASP A N 1
ATOM 666 C CA . ASP A 1 87 ? 2.466 -1.734 0.010 1.00 75.88 87 ASP A CA 1
ATOM 667 C C . ASP A 1 87 ? 2.087 -2.256 -1.376 1.00 75.88 87 ASP A C 1
ATOM 669 O O . ASP A 1 87 ? 2.898 -2.862 -2.073 1.00 75.88 87 ASP A O 1
ATOM 673 N N . GLN A 1 88 ? 0.833 -2.034 -1.766 1.00 74.12 88 GLN A N 1
ATOM 674 C CA . GLN A 1 88 ? 0.280 -2.563 -2.997 1.00 74.12 88 GLN A CA 1
ATOM 675 C C . GLN A 1 88 ? -0.659 -1.543 -3.627 1.00 74.12 88 GLN A C 1
ATOM 677 O O . GLN A 1 88 ? -1.556 -1.010 -2.976 1.00 74.12 88 GLN A O 1
ATOM 682 N N . THR A 1 89 ? -0.454 -1.286 -4.913 1.00 75.31 89 THR A N 1
ATOM 683 C CA . THR A 1 89 ? -1.298 -0.407 -5.720 1.00 75.31 89 THR A CA 1
ATOM 684 C C . THR A 1 89 ? -1.916 -1.213 -6.856 1.00 75.31 89 THR A C 1
ATOM 686 O O . THR A 1 89 ? -1.291 -2.112 -7.421 1.00 75.31 89 THR A O 1
ATOM 689 N N . PHE A 1 90 ? -3.176 -0.924 -7.178 1.00 76.62 90 PHE A N 1
ATOM 690 C CA . PHE A 1 90 ? -3.922 -1.646 -8.204 1.00 76.62 90 PHE A CA 1
ATOM 691 C C . PHE A 1 90 ? -4.598 -0.676 -9.163 1.00 76.62 90 PHE A C 1
ATOM 693 O O . PHE A 1 90 ? -5.354 0.198 -8.744 1.00 76.62 90 PHE A O 1
ATOM 700 N N . GLY A 1 91 ? -4.378 -0.889 -10.461 1.00 77.81 91 GLY A N 1
ATOM 701 C CA . GLY A 1 91 ? -5.018 -0.115 -11.522 1.00 77.81 91 GLY A CA 1
ATOM 702 C C . GLY A 1 91 ? -4.550 1.341 -11.609 1.00 77.81 91 GLY A C 1
ATOM 703 O O . GLY A 1 91 ? -3.717 1.814 -10.840 1.00 77.81 91 GLY A O 1
ATOM 704 N N . ARG A 1 92 ? -5.089 2.056 -12.598 1.00 80.94 92 ARG A N 1
ATOM 705 C CA . ARG A 1 92 ? -4.938 3.508 -12.746 1.00 80.94 92 ARG A CA 1
ATOM 706 C C . ARG A 1 92 ? -6.327 4.113 -12.791 1.00 80.94 92 ARG A C 1
ATOM 708 O O . ARG A 1 92 ? -7.057 3.911 -13.758 1.00 80.94 92 ARG A O 1
ATOM 715 N N . PHE A 1 93 ? -6.683 4.824 -11.734 1.00 84.06 93 PHE A N 1
ATOM 716 C CA . PHE A 1 93 ? -7.976 5.476 -11.607 1.00 84.06 93 PHE A CA 1
ATOM 717 C C . PHE A 1 93 ? -7.804 6.985 -11.697 1.00 84.06 93 PHE A C 1
ATOM 719 O O . PHE A 1 93 ? -6.783 7.539 -11.290 1.00 84.06 93 PHE A O 1
ATOM 726 N N . THR A 1 94 ? -8.823 7.666 -12.211 1.00 86.62 94 THR A N 1
ATOM 727 C CA . THR A 1 94 ? -8.889 9.123 -12.069 1.00 86.62 94 THR A CA 1
ATOM 728 C C . THR A 1 94 ? -9.022 9.491 -10.589 1.00 86.62 94 THR A C 1
ATOM 730 O O . THR A 1 94 ? -9.563 8.717 -9.796 1.00 86.62 94 THR A O 1
ATOM 733 N N . PHE A 1 95 ? -8.591 10.697 -10.214 1.00 86.00 95 PHE A N 1
ATOM 734 C CA . PHE A 1 95 ? -8.688 11.184 -8.833 1.00 86.00 95 PHE A CA 1
ATOM 735 C C . PHE A 1 95 ? -10.106 11.040 -8.253 1.00 86.00 95 PHE A C 1
ATOM 737 O O . PHE A 1 95 ? -10.282 10.575 -7.129 1.00 86.00 95 PHE A O 1
ATOM 744 N N . SER A 1 96 ? -11.132 11.369 -9.046 1.00 90.12 96 SER A N 1
ATOM 745 C CA . SER A 1 96 ? -12.530 11.243 -8.619 1.00 90.12 96 SER A CA 1
ATOM 746 C C . SER A 1 96 ? -12.934 9.790 -8.365 1.00 90.12 96 SER A C 1
ATOM 748 O O . SER A 1 96 ? -13.656 9.517 -7.409 1.00 90.12 96 SER A O 1
ATOM 750 N N . GLN A 1 97 ? -12.488 8.853 -9.206 1.00 91.56 97 GLN A N 1
ATOM 751 C CA . GLN A 1 97 ? -12.799 7.430 -9.048 1.00 91.56 97 GLN A CA 1
ATOM 752 C C . GLN A 1 97 ? -12.116 6.850 -7.812 1.00 91.56 97 GLN A C 1
ATOM 754 O O . GLN A 1 97 ? -12.793 6.241 -6.990 1.00 91.56 97 GLN A O 1
ATOM 759 N N . ALA A 1 98 ? -10.814 7.097 -7.646 1.00 89.62 98 ALA A N 1
ATOM 760 C CA . ALA A 1 98 ? -10.059 6.639 -6.483 1.00 89.62 98 ALA A CA 1
ATOM 761 C C . ALA A 1 98 ? -10.679 7.157 -5.177 1.00 89.62 98 ALA A C 1
ATOM 763 O O . ALA A 1 98 ? -10.957 6.379 -4.270 1.00 89.62 98 ALA A O 1
ATOM 764 N N . LYS A 1 99 ? -11.012 8.453 -5.127 1.00 90.69 99 LYS A N 1
ATOM 765 C CA . LYS A 1 99 ? -11.669 9.063 -3.967 1.00 90.69 99 LYS A CA 1
ATOM 766 C C . LYS A 1 99 ? -13.056 8.482 -3.686 1.00 90.69 99 LYS A C 1
ATOM 768 O O . LYS A 1 99 ? -13.445 8.347 -2.534 1.00 90.69 99 LYS A O 1
ATOM 773 N N . THR A 1 100 ? -13.811 8.133 -4.727 1.00 92.94 100 THR A N 1
ATOM 774 C CA . THR A 1 100 ? -15.132 7.503 -4.560 1.00 92.94 100 THR A CA 1
ATOM 775 C C . THR A 1 100 ? -15.001 6.094 -3.986 1.00 92.94 100 THR A C 1
ATOM 777 O O . THR A 1 100 ? -15.789 5.721 -3.122 1.00 92.94 100 THR A O 1
ATOM 780 N N . ILE A 1 101 ? -14.005 5.324 -4.435 1.00 91.25 101 ILE A N 1
ATOM 781 C CA . ILE A 1 101 ? -13.719 3.980 -3.913 1.00 91.25 101 ILE A CA 1
ATOM 782 C C . ILE A 1 101 ? -13.308 4.055 -2.440 1.00 91.25 101 ILE A C 1
ATOM 784 O O . ILE A 1 101 ? -13.831 3.292 -1.635 1.00 91.25 101 ILE A O 1
ATOM 788 N N . ASP A 1 102 ? -12.433 4.994 -2.089 1.00 90.75 102 ASP A N 1
ATOM 789 C CA . ASP A 1 102 ? -11.983 5.222 -0.713 1.00 90.75 102 ASP A CA 1
ATOM 790 C C . ASP A 1 102 ? -13.157 5.579 0.218 1.00 90.75 102 ASP A C 1
ATOM 792 O O . ASP A 1 102 ? -13.397 4.915 1.224 1.00 90.75 102 ASP A O 1
ATOM 796 N N . VAL A 1 103 ? -14.015 6.521 -0.194 1.00 91.38 103 VAL A N 1
ATOM 797 C CA . VAL A 1 103 ? -15.240 6.857 0.554 1.00 91.38 103 VAL A CA 1
ATOM 798 C C . VAL A 1 103 ? -16.191 5.659 0.662 1.00 91.38 103 VAL A C 1
ATOM 800 O O . VAL A 1 103 ? -16.793 5.436 1.714 1.00 91.38 103 VAL A O 1
ATOM 803 N N . ALA A 1 104 ? -16.353 4.874 -0.407 1.00 92.94 104 ALA A N 1
ATOM 804 C CA . ALA A 1 104 ? -17.197 3.683 -0.376 1.00 92.94 104 ALA A CA 1
ATOM 805 C C . ALA A 1 104 ? -16.647 2.623 0.591 1.00 92.94 104 ALA A C 1
ATOM 807 O O . ALA A 1 104 ? -17.425 2.001 1.316 1.00 92.94 104 ALA A O 1
ATOM 808 N N . TRP A 1 105 ? -15.326 2.447 0.642 1.00 92.06 105 TRP A N 1
ATOM 809 C CA . TRP A 1 105 ? -14.647 1.567 1.588 1.00 92.06 105 TRP A CA 1
ATOM 810 C C . TRP A 1 105 ? -14.868 2.016 3.035 1.00 92.06 105 TRP A C 1
ATOM 812 O O . TRP A 1 105 ? -15.312 1.224 3.871 1.00 92.06 105 TRP A O 1
ATOM 822 N N . ASP A 1 106 ? -14.671 3.302 3.319 1.00 92.81 106 ASP A N 1
ATOM 823 C CA . ASP A 1 106 ? -14.888 3.879 4.646 1.00 92.81 106 ASP A CA 1
ATOM 824 C C . ASP A 1 106 ? -16.328 3.706 5.138 1.00 92.81 106 ASP A C 1
ATOM 826 O O . ASP A 1 106 ? -16.573 3.381 6.305 1.00 92.81 106 ASP A O 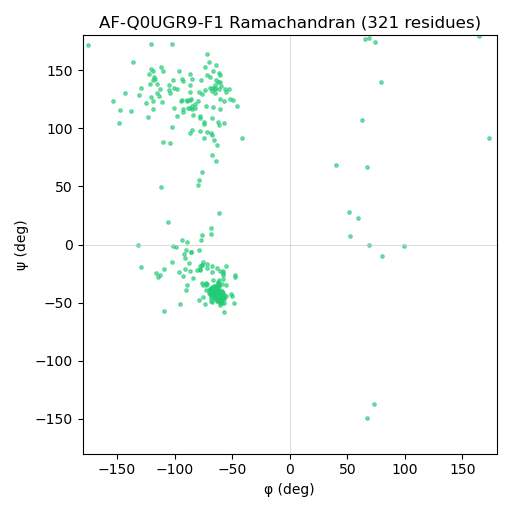1
ATOM 830 N N . VAL A 1 107 ? -17.305 3.898 4.250 1.00 91.81 107 VAL A N 1
ATOM 831 C CA . VAL A 1 107 ? -18.725 3.761 4.590 1.00 91.81 107 VAL A CA 1
ATOM 832 C C . VAL A 1 107 ? -19.116 2.295 4.754 1.00 91.81 107 VAL A C 1
ATOM 834 O O . VAL A 1 107 ? -19.717 1.933 5.764 1.00 91.81 107 VAL A O 1
ATOM 837 N N . LEU A 1 108 ? -18.796 1.435 3.788 1.00 91.94 108 LEU A N 1
ATOM 838 C CA . LEU A 1 108 ? -19.265 0.049 3.802 1.00 91.94 108 LEU A CA 1
ATOM 839 C C . LEU A 1 108 ? -18.498 -0.801 4.809 1.00 91.94 108 LEU A C 1
ATOM 841 O O . LEU A 1 108 ? -19.106 -1.557 5.565 1.00 91.94 108 LEU A O 1
ATOM 845 N N . ILE A 1 109 ? -17.175 -0.674 4.840 1.00 90.62 109 ILE A N 1
ATOM 846 C CA . ILE A 1 109 ? -16.313 -1.519 5.666 1.00 90.62 109 ILE A CA 1
ATOM 847 C C . ILE A 1 109 ? -16.006 -0.822 6.980 1.00 90.62 109 ILE A C 1
ATOM 849 O O . ILE A 1 109 ? -16.270 -1.396 8.034 1.00 90.62 109 ILE A O 1
ATOM 853 N N . GLY A 1 110 ? -15.541 0.428 6.946 1.00 89.44 110 GLY A N 1
ATOM 854 C CA . GLY A 1 110 ? -15.235 1.182 8.165 1.00 89.44 110 GLY A CA 1
ATOM 855 C C . GLY A 1 110 ? -16.449 1.295 9.095 1.00 89.44 110 GLY A C 1
ATOM 856 O O . GLY A 1 110 ? -16.419 0.820 10.235 1.00 89.44 110 GLY A O 1
ATOM 857 N N . ARG A 1 111 ? -17.556 1.871 8.606 1.00 91.06 111 ARG A N 1
ATOM 858 C CA . ARG A 1 111 ? -18.791 2.015 9.405 1.00 91.06 111 ARG A CA 1
ATOM 859 C C . ARG A 1 111 ? -19.573 0.714 9.546 1.00 91.06 111 ARG A C 1
ATOM 861 O O . ARG A 1 111 ? -20.167 0.498 10.602 1.00 91.06 111 ARG A O 1
ATOM 868 N N . GLY A 1 112 ? -19.556 -0.166 8.545 1.00 91.00 112 GLY A N 1
ATOM 869 C CA . GLY A 1 112 ? -20.233 -1.464 8.629 1.00 91.00 112 GLY A CA 1
ATOM 870 C C . GLY A 1 112 ? -19.654 -2.359 9.725 1.00 91.00 112 GLY A C 1
ATOM 871 O O . GLY A 1 112 ? -20.397 -2.857 10.573 1.00 91.00 112 GLY A O 1
ATOM 872 N N . VAL A 1 113 ? -18.325 -2.499 9.781 1.00 89.62 113 VAL A N 1
ATOM 873 C CA . VAL A 1 113 ? -17.651 -3.269 10.840 1.00 89.62 113 VAL A CA 1
ATOM 874 C C . VAL A 1 113 ? -17.858 -2.611 12.203 1.00 89.62 113 VAL A C 1
ATOM 876 O O . VAL A 1 113 ? -18.124 -3.313 13.177 1.00 89.62 113 VAL A O 1
ATOM 879 N N . GLN A 1 114 ? -17.815 -1.278 12.284 1.00 91.69 114 GLN A N 1
ATOM 880 C CA . GLN A 1 114 ? -18.107 -0.553 13.523 1.00 91.69 114 GLN A CA 1
ATOM 881 C C . GLN A 1 114 ? -19.520 -0.837 14.042 1.00 91.69 114 GLN A C 1
ATOM 883 O O . GLN A 1 114 ? -19.691 -1.069 15.238 1.00 91.69 114 GLN A O 1
ATOM 888 N N . LEU A 1 115 ? -20.525 -0.852 13.163 1.00 90.75 115 LEU A N 1
ATOM 889 C CA . LEU A 1 115 ? -21.910 -1.147 13.530 1.00 90.75 115 LEU A CA 1
ATOM 890 C C . LEU A 1 115 ? -22.051 -2.583 14.041 1.00 90.75 115 LEU A C 1
ATOM 892 O O . LEU A 1 115 ? -22.666 -2.801 15.084 1.00 90.75 115 LEU A O 1
ATOM 896 N N . LEU A 1 116 ? -21.441 -3.555 13.358 1.00 89.38 116 LEU A N 1
ATOM 897 C CA . LEU A 1 116 ? -21.433 -4.951 13.804 1.00 89.38 116 LEU A CA 1
ATOM 898 C C . LEU A 1 116 ? -20.728 -5.113 15.157 1.00 89.38 116 LEU A C 1
ATOM 900 O O . LEU A 1 116 ? -21.244 -5.789 16.048 1.00 89.38 116 LEU A O 1
ATOM 904 N N . ALA A 1 117 ? -19.578 -4.464 15.340 1.00 87.62 117 ALA A N 1
ATOM 905 C CA . ALA A 1 117 ? -18.844 -4.487 16.599 1.00 87.62 117 ALA A CA 1
ATOM 906 C C . ALA A 1 117 ? -19.646 -3.828 17.731 1.00 87.62 117 ALA A C 1
ATOM 908 O O . ALA A 1 117 ? -19.641 -4.320 18.858 1.00 87.62 117 ALA A O 1
ATOM 909 N N . TRP A 1 118 ? -20.392 -2.762 17.429 1.00 88.31 118 TRP A N 1
ATOM 910 C CA . TRP A 1 118 ? -21.288 -2.116 18.382 1.00 88.31 118 TRP A CA 1
ATOM 911 C C . TRP A 1 118 ? -22.479 -3.002 18.754 1.00 88.31 118 TRP A C 1
ATOM 913 O O . TRP A 1 118 ? -22.801 -3.114 19.934 1.00 88.31 118 TRP A O 1
ATOM 923 N N . TRP A 1 119 ? -23.078 -3.700 17.785 1.00 86.69 119 TRP A N 1
ATOM 924 C CA . TRP A 1 119 ? -24.154 -4.666 18.021 1.00 86.69 119 TRP A CA 1
ATOM 925 C C . TRP A 1 119 ? -23.710 -5.815 18.935 1.00 86.69 119 TRP A C 1
ATOM 927 O O . TRP A 1 119 ? -24.371 -6.126 19.926 1.00 86.69 119 TRP A O 1
ATOM 937 N N . VAL A 1 120 ? -22.555 -6.422 18.646 1.00 86.94 120 VAL A N 1
ATOM 938 C CA . VAL A 1 120 ? -21.987 -7.486 19.489 1.00 86.94 120 VAL A CA 1
ATOM 939 C C . VAL A 1 120 ? -21.599 -6.940 20.863 1.00 86.94 120 VAL A C 1
ATOM 941 O O . VAL A 1 120 ? -21.907 -7.560 21.882 1.00 86.94 120 VAL A O 1
ATOM 944 N N . GLY A 1 121 ? -20.970 -5.763 20.902 1.00 85.25 121 GLY A N 1
ATOM 945 C CA . GLY A 1 121 ? -20.614 -5.070 22.136 1.00 85.25 121 GLY A CA 1
ATOM 946 C C . GLY A 1 121 ? -21.831 -4.819 23.019 1.00 85.25 121 GLY A C 1
ATOM 947 O O . GLY A 1 121 ? -21.774 -5.100 24.210 1.00 85.25 121 GLY A O 1
ATOM 948 N N . TYR A 1 122 ? -22.954 -4.389 22.441 1.00 83.50 122 TYR A N 1
ATOM 949 C CA . TYR A 1 122 ? -24.210 -4.191 23.160 1.00 83.50 122 TYR A CA 1
ATOM 950 C C . TYR A 1 122 ? -24.676 -5.474 23.861 1.00 83.50 122 TYR A C 1
ATOM 952 O O . TYR A 1 122 ? -24.897 -5.455 25.069 1.00 83.50 122 TYR A O 1
ATOM 960 N N . ILE A 1 123 ? -24.734 -6.605 23.150 1.00 84.12 123 ILE A N 1
ATOM 961 C CA . ILE A 1 123 ? -25.163 -7.892 23.725 1.00 84.12 123 ILE A CA 1
ATOM 962 C C . ILE A 1 123 ? -24.241 -8.317 24.878 1.00 84.12 123 ILE A C 1
ATOM 964 O O . ILE A 1 123 ? -24.711 -8.668 25.963 1.00 84.12 123 ILE A O 1
ATOM 968 N N . VAL A 1 124 ? -22.923 -8.261 24.660 1.00 82.81 124 VAL A N 1
ATOM 969 C CA . VAL A 1 124 ? -21.924 -8.687 25.652 1.00 82.81 124 VAL A CA 1
ATOM 970 C C . VAL A 1 124 ? -21.929 -7.770 26.871 1.00 82.81 124 VAL A C 1
ATOM 972 O O . VAL A 1 124 ? -21.862 -8.250 28.002 1.00 82.81 124 VAL A O 1
ATOM 975 N N . PHE A 1 125 ? -22.021 -6.455 26.670 1.00 80.25 125 PHE A N 1
ATOM 976 C CA . PHE A 1 125 ? -22.060 -5.495 27.767 1.00 80.25 125 PHE A CA 1
ATOM 977 C C . PHE A 1 125 ? -23.354 -5.605 28.569 1.00 80.25 125 PHE A C 1
ATOM 979 O O . PHE A 1 125 ? -23.289 -5.539 29.794 1.00 80.25 125 PHE A O 1
ATOM 986 N N . SER A 1 126 ? -24.499 -5.842 27.925 1.00 79.88 126 SER A N 1
ATOM 987 C CA . SER A 1 126 ? -25.766 -6.085 28.619 1.00 79.88 126 SER A CA 1
ATOM 988 C C . SER A 1 126 ? -25.715 -7.342 29.495 1.00 79.88 126 SER A C 1
ATOM 990 O O . SER A 1 126 ? -26.074 -7.262 30.669 1.00 79.88 126 SER A O 1
ATOM 992 N N . ASP A 1 127 ? -25.213 -8.474 28.987 1.00 79.88 127 ASP A N 1
ATOM 993 C CA . ASP A 1 127 ? -25.068 -9.709 29.781 1.00 79.88 127 ASP A CA 1
ATOM 994 C C . ASP A 1 127 ? -24.030 -9.547 30.908 1.00 79.88 127 ASP A C 1
ATOM 996 O O . ASP A 1 127 ? -24.269 -9.915 32.059 1.00 79.88 127 ASP A O 1
ATOM 1000 N N . ALA A 1 128 ? -22.888 -8.912 30.623 1.00 75.12 128 ALA A N 1
ATOM 1001 C CA . ALA A 1 128 ? -21.867 -8.637 31.633 1.00 75.12 128 ALA A CA 1
ATOM 1002 C C . ALA A 1 128 ? -22.391 -7.730 32.759 1.00 75.12 128 ALA A C 1
ATOM 1004 O O . ALA A 1 128 ? -22.082 -7.964 33.930 1.00 75.12 128 ALA A O 1
ATOM 1005 N N . LEU A 1 129 ? -23.190 -6.717 32.417 1.00 74.31 129 LEU A N 1
ATOM 1006 C CA . LEU A 1 129 ? -23.789 -5.792 33.375 1.00 74.31 129 LEU A CA 1
ATOM 1007 C C . LEU A 1 129 ? -24.874 -6.478 34.214 1.00 74.31 129 LEU A C 1
ATOM 1009 O O . LEU A 1 129 ? -24.873 -6.317 35.434 1.00 74.31 129 LEU A O 1
ATOM 1013 N N . LEU A 1 130 ? -25.724 -7.311 33.607 1.00 77.88 130 LEU A N 1
ATOM 1014 C CA . LEU A 1 130 ? -26.707 -8.131 34.327 1.00 77.88 130 LEU A CA 1
ATOM 1015 C C . LEU A 1 130 ? -26.029 -9.066 35.338 1.00 77.88 130 LEU A C 1
ATOM 1017 O O . LEU A 1 130 ? -26.341 -9.024 36.528 1.00 77.88 130 LEU A O 1
ATOM 1021 N N . ARG A 1 131 ? -25.011 -9.823 34.911 1.00 74.12 131 ARG A N 1
ATOM 1022 C CA . ARG A 1 131 ? -24.243 -10.709 35.807 1.00 74.12 131 ARG A CA 1
ATOM 1023 C C . ARG A 1 131 ? -23.512 -9.947 36.912 1.00 74.12 131 ARG A C 1
ATOM 1025 O O . ARG A 1 131 ? -23.316 -10.479 38.008 1.00 74.12 131 ARG A O 1
ATOM 1032 N N . ALA A 1 132 ? -23.069 -8.719 36.638 1.00 70.69 132 ALA A N 1
ATOM 1033 C CA . ALA A 1 132 ? -22.437 -7.872 37.642 1.00 70.69 132 ALA A CA 1
ATOM 1034 C C . ALA A 1 132 ? -23.436 -7.428 38.725 1.00 70.69 132 ALA A C 1
ATOM 1036 O O . ALA A 1 132 ? -23.064 -7.442 39.899 1.00 70.69 132 ALA A O 1
ATOM 1037 N N . ILE A 1 133 ? -24.678 -7.098 38.344 1.00 71.31 133 ILE A N 1
ATOM 1038 C CA . ILE A 1 133 ? -25.771 -6.722 39.260 1.00 71.31 133 ILE A CA 1
ATOM 1039 C C . ILE A 1 133 ? -26.239 -7.917 40.100 1.00 71.31 133 ILE A C 1
ATOM 1041 O O . ILE A 1 133 ? -26.516 -7.761 41.286 1.00 71.31 133 ILE A O 1
ATOM 1045 N N . GLU A 1 134 ? -26.301 -9.116 39.521 1.00 76.19 134 GLU A N 1
ATOM 1046 C CA . GLU A 1 134 ? -26.718 -10.321 40.252 1.00 76.19 134 GLU A CA 1
ATOM 1047 C C . GLU A 1 134 ? -25.706 -10.744 41.326 1.00 76.19 134 GLU A C 1
ATOM 1049 O O . GLU A 1 134 ? -26.076 -11.218 42.400 1.00 76.19 134 GLU A O 1
ATOM 1054 N N . ARG A 1 135 ? -24.405 -10.609 41.038 1.00 67.56 135 ARG A N 1
ATOM 1055 C CA . ARG A 1 135 ? -23.338 -11.189 41.872 1.00 67.56 135 ARG A CA 1
ATOM 1056 C C . ARG A 1 135 ? -22.799 -10.243 42.935 1.00 67.56 135 ARG A C 1
ATOM 1058 O O . ARG A 1 135 ? -22.276 -10.689 43.957 1.00 67.56 135 ARG A O 1
ATOM 1065 N N . HIS A 1 136 ? -22.889 -8.947 42.685 1.00 61.59 136 HIS A N 1
ATOM 1066 C CA . HIS A 1 136 ? -22.569 -7.914 43.648 1.00 61.59 136 HIS A CA 1
ATOM 1067 C C . HIS A 1 136 ? -23.750 -6.951 43.686 1.00 61.59 136 HIS A C 1
ATOM 1069 O O . HIS A 1 136 ? -24.186 -6.544 42.615 1.00 61.59 136 HIS A O 1
ATOM 1075 N N . PRO A 1 137 ? -24.233 -6.521 44.867 1.00 56.69 137 PRO A N 1
ATOM 1076 C CA . PRO A 1 137 ? -25.072 -5.337 44.945 1.00 56.69 137 PRO A CA 1
ATOM 1077 C C . PRO A 1 137 ? -24.205 -4.165 44.479 1.00 56.69 137 PRO A C 1
ATOM 1079 O O . PRO A 1 137 ? -23.490 -3.536 45.260 1.00 56.69 137 PRO A O 1
ATOM 1082 N N . ALA A 1 138 ? -24.156 -3.952 43.164 1.00 54.47 138 ALA A N 1
ATOM 1083 C CA . ALA A 1 138 ? -23.553 -2.784 42.570 1.00 54.47 138 ALA A CA 1
ATOM 1084 C C . ALA A 1 138 ? -24.209 -1.588 43.258 1.00 54.47 138 ALA A C 1
ATOM 1086 O O . ALA A 1 138 ? -25.425 -1.593 43.463 1.00 54.47 138 ALA A O 1
ATOM 1087 N N . SER A 1 139 ? -23.402 -0.609 43.681 1.00 57.94 139 SER A N 1
ATOM 1088 C CA . SER A 1 139 ? -23.920 0.606 44.310 1.00 57.94 139 SER A CA 1
ATOM 1089 C C . SER A 1 139 ? -25.093 1.107 43.473 1.00 57.94 139 SER A C 1
ATOM 1091 O O . SER A 1 139 ? -24.919 1.370 42.282 1.00 57.94 139 SER A O 1
ATOM 1093 N N . PHE A 1 140 ? -26.281 1.186 44.079 1.00 57.84 140 PHE A N 1
ATOM 1094 C CA . PHE A 1 140 ? -27.535 1.588 43.434 1.00 57.84 140 PHE A CA 1
ATOM 1095 C C . PHE A 1 140 ? -27.367 2.870 42.601 1.00 57.84 140 PHE A C 1
ATOM 1097 O O . PHE A 1 140 ? -28.000 3.027 41.565 1.00 57.84 140 PHE A O 1
ATOM 1104 N N . GLN A 1 141 ? -26.419 3.728 42.989 1.00 60.12 141 GLN A N 1
ATOM 1105 C CA . GLN A 1 141 ? -26.034 4.950 42.286 1.00 60.12 141 GLN A CA 1
ATOM 1106 C C . GLN A 1 141 ? -25.459 4.714 40.877 1.00 60.12 141 GLN A C 1
ATOM 1108 O O . GLN A 1 141 ? -25.818 5.442 39.959 1.00 60.12 141 GLN A O 1
ATOM 1113 N N . ILE A 1 142 ? -24.625 3.688 40.666 1.00 64.12 142 ILE A N 1
ATOM 1114 C CA . ILE A 1 142 ? -24.041 3.376 39.345 1.00 64.12 142 ILE A CA 1
ATOM 1115 C C . ILE A 1 142 ? -25.135 2.880 38.395 1.00 64.12 142 ILE A C 1
ATOM 1117 O O . ILE A 1 142 ? -25.221 3.323 37.252 1.00 64.12 142 ILE A O 1
ATOM 1121 N N . PHE A 1 143 ? -26.001 1.992 38.887 1.00 61.41 143 PHE A N 1
ATOM 1122 C CA . PHE A 1 143 ? -27.142 1.493 38.123 1.00 61.41 143 PHE A CA 1
ATOM 1123 C C . PHE A 1 143 ? -28.135 2.616 37.801 1.00 61.41 143 PHE A C 1
ATOM 1125 O O . PHE A 1 143 ? -28.542 2.757 36.651 1.00 61.41 143 PHE A O 1
ATOM 1132 N N . GLN A 1 144 ? -28.464 3.457 38.787 1.00 65.06 144 GLN A N 1
ATOM 1133 C CA . GLN A 1 144 ? -29.364 4.592 38.611 1.00 65.06 144 GLN A CA 1
ATOM 1134 C C . GLN A 1 144 ? -28.830 5.566 37.555 1.00 65.06 144 GLN A C 1
ATOM 1136 O O . GLN A 1 144 ? -29.580 5.955 36.668 1.00 65.06 144 GLN A O 1
ATOM 1141 N N . ARG A 1 145 ? -27.540 5.922 37.581 1.00 64.88 145 ARG A N 1
ATOM 1142 C CA . ARG A 1 145 ? -26.970 6.835 36.577 1.00 64.88 145 ARG A CA 1
ATOM 1143 C C . ARG A 1 145 ? -26.951 6.236 35.170 1.00 64.88 145 ARG A C 1
ATOM 1145 O O . ARG A 1 145 ? -27.302 6.925 34.221 1.00 64.88 145 ARG A O 1
ATOM 1152 N N . ILE A 1 146 ? -26.611 4.955 35.023 1.00 66.81 146 ILE A N 1
ATOM 1153 C CA . ILE A 1 146 ? -26.589 4.293 33.707 1.00 66.81 146 ILE A CA 1
ATOM 1154 C C . ILE A 1 146 ? -28.007 4.135 33.135 1.00 66.81 146 ILE A C 1
ATOM 1156 O O . ILE A 1 146 ? -28.210 4.351 31.943 1.00 66.81 146 ILE A O 1
ATOM 1160 N N . ALA A 1 147 ? -28.986 3.768 33.968 1.00 65.06 147 ALA A N 1
ATOM 1161 C CA . ALA A 1 147 ? -30.350 3.488 33.524 1.00 65.06 147 ALA A CA 1
ATOM 1162 C C . ALA A 1 147 ? -31.238 4.742 33.392 1.00 65.06 147 ALA A C 1
ATOM 1164 O O . ALA A 1 147 ? -32.152 4.731 32.571 1.00 65.06 147 ALA A O 1
ATOM 1165 N N . LEU A 1 148 ? -30.997 5.804 34.180 1.00 66.12 148 LEU A N 1
ATOM 1166 C CA . LEU A 1 148 ? -31.865 6.995 34.241 1.00 66.12 148 LEU A CA 1
ATOM 1167 C C . LEU A 1 148 ? -31.231 8.299 33.725 1.00 66.12 148 LEU A C 1
ATOM 1169 O O . LEU A 1 148 ? -31.983 9.148 33.258 1.00 66.12 148 LEU A O 1
ATOM 1173 N N . GLU A 1 149 ? -29.904 8.500 33.776 1.00 65.31 149 GLU A N 1
ATOM 1174 C CA . GLU A 1 149 ? -29.285 9.768 33.310 1.00 65.31 149 GLU A CA 1
ATOM 1175 C C . GLU A 1 149 ? -28.985 9.793 31.797 1.00 65.31 149 GLU A C 1
ATOM 1177 O O . GLU A 1 149 ? -28.619 10.838 31.257 1.00 65.31 149 GLU A O 1
ATOM 1182 N N . GLY A 1 150 ? -29.177 8.676 31.090 1.00 63.47 150 GLY A N 1
ATOM 1183 C CA . GLY A 1 150 ? -28.924 8.575 29.652 1.00 63.47 150 GLY A CA 1
ATOM 1184 C C . GLY A 1 150 ? -27.440 8.735 29.264 1.00 63.47 150 GLY A C 1
ATOM 1185 O O . GLY A 1 150 ? -26.567 8.961 30.109 1.00 63.47 150 GLY A O 1
ATOM 1186 N N . PRO A 1 151 ? -27.110 8.593 27.968 1.00 65.56 151 PRO A N 1
ATOM 1187 C CA . PRO A 1 151 ? -25.738 8.703 27.483 1.00 65.56 151 PRO A CA 1
ATOM 1188 C C . PRO A 1 151 ? -25.283 10.172 27.465 1.00 65.56 151 PRO A C 1
ATOM 1190 O O . PRO A 1 151 ? -25.464 10.880 26.478 1.00 65.56 151 PRO A O 1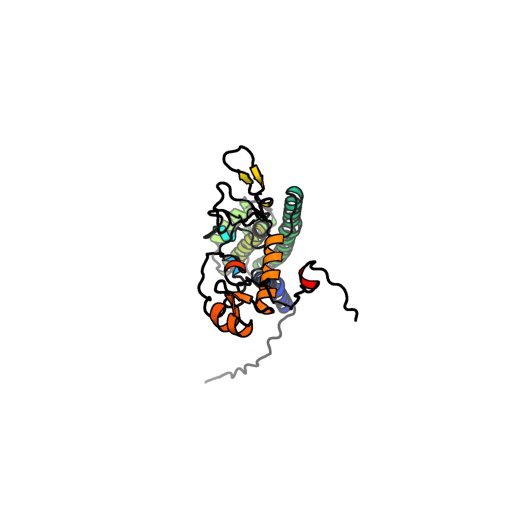
ATOM 1193 N N . SER A 1 152 ? -24.666 10.639 28.554 1.00 70.75 152 SER A N 1
ATOM 1194 C CA . SER A 1 152 ? -24.001 11.947 28.617 1.00 70.75 152 SER A CA 1
ATOM 1195 C C . SER A 1 152 ? -22.500 11.803 28.885 1.00 70.75 152 SER A C 1
ATOM 1197 O O . SER A 1 152 ? -22.067 10.932 29.640 1.00 70.75 152 SER A O 1
ATOM 1199 N N . LEU A 1 153 ? -21.682 12.680 28.286 1.00 69.25 153 LEU A N 1
ATOM 1200 C CA . LEU A 1 153 ? -20.224 12.693 28.498 1.00 69.25 153 LEU A CA 1
ATOM 1201 C C . LEU A 1 153 ? -19.860 12.903 29.975 1.00 69.25 153 LEU A C 1
ATOM 1203 O O . LEU A 1 153 ? -18.889 12.331 30.469 1.00 69.25 153 LEU A O 1
ATOM 1207 N N . LEU A 1 154 ? -20.671 13.685 30.692 1.00 69.94 154 LEU A N 1
ATOM 1208 C CA . LEU A 1 154 ? -20.503 13.930 32.121 1.00 69.94 154 LEU A CA 1
ATOM 1209 C C . LEU A 1 154 ? -20.786 12.663 32.950 1.00 69.94 154 LEU A C 1
ATOM 1211 O O . LEU A 1 154 ? -20.035 12.356 33.877 1.00 69.94 154 LEU A O 1
ATOM 1215 N N . SER A 1 155 ? -21.826 11.901 32.590 1.00 63.75 155 SER A N 1
ATOM 1216 C CA . SER A 1 155 ? -22.138 10.598 33.196 1.00 63.75 155 SER A CA 1
ATOM 1217 C C . SER A 1 155 ? -21.023 9.582 32.929 1.00 63.75 155 SER A C 1
ATOM 1219 O O . SER A 1 155 ? -20.565 8.896 33.839 1.00 63.75 155 SER A O 1
ATOM 1221 N N . LEU A 1 156 ? -20.468 9.566 31.713 1.00 70.12 156 LEU A N 1
ATOM 1222 C CA . LEU A 1 156 ? -19.361 8.676 31.359 1.00 70.12 156 LEU A CA 1
ATOM 1223 C C . LEU A 1 156 ? -18.077 8.995 32.147 1.00 70.12 156 LEU A C 1
ATOM 1225 O O . LEU A 1 156 ? -17.409 8.089 32.644 1.00 70.12 156 LEU A O 1
ATOM 1229 N N . TRP A 1 157 ? -17.749 10.282 32.308 1.00 72.94 157 TRP A N 1
ATOM 1230 C CA . TRP A 1 157 ? -16.591 10.731 33.088 1.00 72.94 157 TRP A CA 1
ATOM 1231 C C . TRP A 1 157 ? -16.740 10.446 34.586 1.00 72.94 157 TRP A C 1
ATOM 1233 O O . TRP A 1 157 ? -15.802 9.980 35.236 1.00 72.94 157 TRP A O 1
ATOM 1243 N N . THR A 1 158 ? -17.924 10.700 35.143 1.00 69.69 158 THR A N 1
ATOM 1244 C CA . THR A 1 158 ? -18.213 10.410 36.554 1.00 69.69 158 THR A CA 1
ATOM 1245 C C . THR A 1 158 ? -18.196 8.907 36.833 1.00 69.69 158 THR A C 1
ATOM 1247 O O . THR A 1 158 ? -17.575 8.499 37.815 1.00 69.69 158 THR A O 1
ATOM 1250 N N . LEU A 1 159 ? -18.726 8.076 35.927 1.00 67.69 159 LEU A N 1
ATOM 1251 C CA . LEU A 1 159 ? -18.588 6.615 35.972 1.00 67.69 159 LEU A CA 1
ATOM 1252 C C . LEU A 1 159 ? -17.121 6.170 35.938 1.00 67.69 159 LEU A C 1
ATOM 1254 O O . LEU A 1 159 ? -16.724 5.325 36.739 1.00 67.69 159 LEU A O 1
ATOM 1258 N N . LEU A 1 160 ? -16.294 6.759 35.066 1.00 70.19 160 LEU A N 1
ATOM 1259 C CA . LEU A 1 160 ? -14.856 6.463 34.999 1.00 70.19 160 LEU A CA 1
ATOM 1260 C C . LEU A 1 160 ? -14.141 6.789 36.319 1.00 70.19 160 LEU A C 1
ATOM 1262 O O . LEU A 1 160 ? -13.292 6.029 36.792 1.00 70.19 160 LEU A O 1
ATOM 1266 N N . LYS A 1 161 ? -14.494 7.926 36.925 1.00 74.81 161 LYS A N 1
ATOM 1267 C CA . LYS A 1 161 ? -13.918 8.387 38.189 1.00 74.81 161 LYS A CA 1
ATOM 1268 C C . LYS A 1 161 ? -14.327 7.482 39.349 1.00 74.81 161 LYS A C 1
ATOM 1270 O O . LYS A 1 161 ? -13.458 7.023 40.088 1.00 74.81 161 LYS A O 1
ATOM 1275 N N . GLU A 1 162 ? -15.617 7.183 39.499 1.00 69.75 162 GLU A N 1
ATOM 1276 C CA . GLU A 1 162 ? -16.107 6.280 40.550 1.00 69.75 162 GLU A CA 1
ATOM 1277 C C . GLU A 1 162 ? -15.546 4.861 40.396 1.00 69.75 162 GLU A C 1
ATOM 1279 O O . GLU A 1 162 ? -15.213 4.201 41.384 1.00 69.75 162 GLU A O 1
ATOM 1284 N N . LEU A 1 163 ? -15.327 4.422 39.157 1.00 65.50 163 LEU A N 1
ATOM 1285 C CA . LEU A 1 163 ? -14.704 3.144 38.857 1.00 65.50 163 LEU A CA 1
ATOM 1286 C C . LEU A 1 163 ? -13.249 3.054 39.334 1.00 65.50 163 LEU A C 1
ATOM 1288 O O . LEU A 1 163 ? -12.832 2.030 39.889 1.00 65.50 163 LEU A O 1
ATOM 1292 N N . TRP A 1 164 ? -12.466 4.119 39.153 1.00 67.69 164 TRP A N 1
ATOM 1293 C CA . TRP A 1 164 ? -11.076 4.157 39.615 1.00 67.69 164 TRP A CA 1
ATOM 1294 C C . TRP A 1 164 ? -10.972 4.007 41.141 1.00 67.69 164 TRP A C 1
ATOM 1296 O O . TRP A 1 164 ? -10.032 3.384 41.654 1.00 67.69 164 TRP A O 1
ATOM 1306 N N . TYR A 1 165 ? -11.992 4.483 41.858 1.00 71.00 165 TYR A N 1
ATOM 1307 C CA . TYR A 1 165 ? -12.120 4.381 43.311 1.00 71.00 165 TYR A CA 1
ATOM 1308 C C . TYR A 1 165 ? -12.752 3.068 43.809 1.00 71.00 165 TYR A C 1
ATOM 1310 O O . TYR A 1 165 ? -12.721 2.799 45.013 1.00 71.00 165 TYR A O 1
ATOM 1318 N N . ALA A 1 166 ? -13.254 2.194 42.928 1.00 67.50 166 ALA A N 1
ATOM 1319 C CA . ALA A 1 166 ? -13.846 0.919 43.331 1.00 67.50 166 ALA A CA 1
ATOM 1320 C C . ALA A 1 166 ? -12.827 0.005 44.054 1.00 67.50 166 ALA A C 1
ATOM 1322 O O . ALA A 1 166 ? -11.694 -0.194 43.606 1.00 67.50 166 ALA A O 1
ATOM 1323 N N . LYS A 1 167 ? -13.218 -0.596 45.187 1.00 67.81 167 LYS A N 1
ATOM 1324 C CA . LYS A 1 167 ? -12.309 -1.414 46.021 1.00 67.81 167 LYS A CA 1
ATOM 1325 C C . LYS A 1 167 ? -12.051 -2.832 45.483 1.00 67.81 167 LYS A C 1
ATOM 1327 O O . LYS A 1 167 ? -11.046 -3.442 45.835 1.00 67.81 167 LYS A O 1
ATOM 1332 N N . SER A 1 168 ? -12.921 -3.365 44.622 1.00 77.00 168 SER A N 1
ATOM 1333 C CA . SER A 1 168 ? -12.802 -4.734 44.095 1.00 77.00 168 SER A CA 1
ATOM 1334 C C . SER A 1 168 ? -11.961 -4.795 42.816 1.00 77.00 168 SER A C 1
ATOM 1336 O O . SER A 1 168 ? -12.301 -4.180 41.804 1.00 77.00 168 SER A O 1
ATOM 1338 N N . LYS A 1 169 ? -10.891 -5.605 42.828 1.00 78.62 169 LYS A N 1
ATOM 1339 C CA . LYS A 1 169 ? -10.028 -5.847 41.653 1.00 78.62 169 LYS A CA 1
ATOM 1340 C C . LYS A 1 169 ? -10.789 -6.478 40.478 1.00 78.62 169 LYS A C 1
ATOM 1342 O O . LYS A 1 169 ? -10.497 -6.164 39.331 1.00 78.62 169 LYS A O 1
ATOM 1347 N N . ARG A 1 170 ? -11.777 -7.341 40.756 1.00 74.69 170 ARG A N 1
ATOM 1348 C CA . ARG A 1 170 ? -12.586 -8.007 39.716 1.00 74.69 170 ARG A CA 1
ATOM 1349 C C . ARG A 1 170 ? -13.504 -7.026 38.994 1.00 74.69 170 ARG A C 1
ATOM 1351 O O . ARG A 1 170 ? -13.585 -7.057 37.774 1.00 74.69 170 ARG A O 1
ATOM 1358 N N . THR A 1 171 ? -14.136 -6.124 39.742 1.00 72.12 171 THR A N 1
ATOM 1359 C CA . THR A 1 171 ? -14.979 -5.066 39.176 1.00 72.12 171 THR A CA 1
ATOM 1360 C C . THR A 1 171 ? -14.138 -4.111 38.331 1.00 72.12 171 THR A C 1
ATOM 1362 O O . THR A 1 171 ? -14.493 -3.840 37.191 1.00 72.12 171 THR A O 1
ATOM 1365 N N . LYS A 1 172 ? -12.961 -3.699 38.824 1.00 75.81 172 LYS A N 1
ATOM 1366 C CA . LYS A 1 172 ? -12.011 -2.888 38.045 1.00 75.81 172 LYS A CA 1
ATOM 1367 C C . LYS A 1 172 ? -11.618 -3.540 36.719 1.00 75.81 172 LYS A C 1
ATOM 1369 O O . LYS A 1 172 ? -11.631 -2.864 35.699 1.00 75.81 172 LYS A O 1
ATOM 1374 N N . ALA A 1 173 ? -11.321 -4.841 36.720 1.00 79.00 173 ALA A N 1
ATOM 1375 C CA . ALA A 1 173 ? -10.978 -5.569 35.500 1.00 79.00 173 ALA A CA 1
ATOM 1376 C C . ALA A 1 173 ? -12.143 -5.628 34.495 1.00 79.00 173 ALA A C 1
ATOM 1378 O O . ALA A 1 173 ? -11.926 -5.405 33.307 1.00 79.00 173 ALA A O 1
ATOM 1379 N N . LEU A 1 174 ? -13.372 -5.881 34.962 1.00 75.50 174 LEU A N 1
ATOM 1380 C CA . LEU A 1 174 ? -14.554 -5.963 34.096 1.00 75.50 174 LEU A CA 1
ATOM 1381 C C . LEU A 1 174 ? -14.844 -4.629 33.404 1.00 75.50 174 LEU A C 1
ATOM 1383 O O . LEU A 1 174 ? -15.012 -4.588 32.191 1.00 75.50 174 LEU A O 1
ATOM 1387 N N . PHE A 1 175 ? -14.846 -3.525 34.145 1.00 73.62 175 PHE A N 1
ATOM 1388 C CA . PHE A 1 175 ? -15.077 -2.223 33.528 1.00 73.62 175 PHE A CA 1
ATOM 1389 C C . PHE A 1 175 ? -13.888 -1.735 32.692 1.00 73.62 175 PHE A C 1
ATOM 1391 O O . PHE A 1 175 ? -14.107 -1.089 31.673 1.00 73.62 175 PHE A O 1
ATOM 1398 N N . PHE A 1 176 ? -12.643 -2.049 33.073 1.00 80.56 176 PHE A N 1
ATOM 1399 C CA . PHE A 1 176 ? -11.482 -1.774 32.221 1.00 80.56 176 PHE A CA 1
ATOM 1400 C C . PHE A 1 176 ? -11.617 -2.486 30.872 1.00 80.56 176 PHE A C 1
ATOM 1402 O O . PHE A 1 176 ? -11.356 -1.887 29.834 1.00 80.56 176 PHE A O 1
ATOM 1409 N N . TYR A 1 177 ? -12.096 -3.733 30.877 1.00 80.88 177 TYR A N 1
ATOM 1410 C CA . TYR A 1 177 ? -12.390 -4.471 29.655 1.00 80.88 177 TYR A CA 1
ATOM 1411 C C . TYR A 1 177 ? -13.495 -3.803 28.824 1.00 80.88 177 TYR A C 1
ATOM 1413 O O . TYR A 1 177 ? -13.318 -3.630 27.623 1.00 80.88 177 TYR A O 1
ATOM 1421 N N . VAL A 1 178 ? -14.594 -3.357 29.447 1.00 79.31 178 VAL A N 1
ATOM 1422 C CA . VAL A 1 178 ? -15.664 -2.606 28.755 1.00 79.31 178 VAL A CA 1
ATOM 1423 C C . VAL A 1 178 ? -15.130 -1.307 28.143 1.00 79.31 178 VAL A C 1
ATOM 1425 O O . VAL A 1 178 ? -15.439 -0.991 26.994 1.00 79.31 178 VAL A O 1
ATOM 1428 N N . TRP A 1 179 ? -14.292 -0.566 28.871 1.00 81.44 179 TRP A N 1
ATOM 1429 C CA . TRP A 1 179 ? -13.670 0.663 28.379 1.00 81.44 179 TRP A CA 1
ATOM 1430 C C . TRP A 1 179 ? -12.722 0.398 27.205 1.00 81.44 179 TRP A C 1
ATOM 1432 O O . TRP A 1 179 ? -12.835 1.051 26.169 1.00 81.44 179 TRP A O 1
ATOM 1442 N N . LEU A 1 180 ? -11.849 -0.607 27.324 1.00 84.75 180 LEU A N 1
ATOM 1443 C CA . LEU A 1 180 ? -10.935 -1.020 26.259 1.00 84.75 180 LEU A CA 1
ATOM 1444 C C . LEU A 1 180 ? -11.700 -1.474 25.008 1.00 84.75 180 LEU A C 1
ATOM 1446 O O . LEU A 1 180 ? -11.360 -1.075 23.898 1.00 84.75 180 LEU A O 1
ATOM 1450 N N . ALA A 1 181 ? -12.763 -2.258 25.184 1.00 85.12 181 ALA A N 1
ATOM 1451 C CA . ALA A 1 181 ? -13.621 -2.701 24.092 1.00 85.12 181 ALA A CA 1
ATOM 1452 C C . ALA A 1 181 ? -14.373 -1.528 23.436 1.00 85.12 181 ALA A C 1
ATOM 1454 O O . ALA A 1 181 ? -14.504 -1.489 22.216 1.00 85.12 181 ALA A O 1
ATOM 1455 N N . THR A 1 182 ? -14.802 -0.529 24.211 1.00 85.00 182 THR A N 1
ATOM 1456 C CA . THR A 1 182 ? -15.431 0.688 23.671 1.00 85.00 182 THR A CA 1
ATOM 1457 C C . THR A 1 182 ? -14.437 1.509 22.846 1.00 85.00 182 THR A C 1
ATOM 1459 O O . THR A 1 182 ? -14.752 1.915 21.728 1.00 85.00 182 THR A O 1
ATOM 1462 N N . LEU A 1 183 ? -13.215 1.705 23.352 1.00 87.19 183 LEU A N 1
ATOM 1463 C CA . LEU A 1 183 ? -12.139 2.361 22.602 1.00 87.19 183 LEU A CA 1
ATOM 1464 C C . LEU A 1 183 ? -11.797 1.610 21.316 1.00 87.19 183 LEU A C 1
ATOM 1466 O O . LEU A 1 183 ? -11.588 2.232 20.275 1.00 87.19 183 LEU A O 1
ATOM 1470 N N . TYR A 1 184 ? -11.773 0.280 21.371 1.00 88.12 184 TYR A N 1
ATOM 1471 C CA . TYR A 1 184 ? -11.562 -0.556 20.198 1.00 88.12 184 TYR A CA 1
ATOM 1472 C C . TYR A 1 184 ? -12.658 -0.322 19.146 1.00 88.12 184 TYR A C 1
ATOM 1474 O O . TYR A 1 184 ? -12.346 0.025 18.012 1.00 88.12 184 TYR A O 1
ATOM 1482 N N . ILE A 1 185 ? -13.939 -0.379 19.530 1.00 88.88 185 ILE A N 1
ATOM 1483 C CA . ILE A 1 185 ? -15.070 -0.134 18.614 1.00 88.88 185 ILE A CA 1
ATOM 1484 C C . ILE A 1 185 ? -14.999 1.266 17.978 1.00 88.88 185 ILE A C 1
ATOM 1486 O O . ILE A 1 185 ? -15.282 1.417 16.791 1.00 88.88 185 ILE A O 1
ATOM 1490 N N . ILE A 1 186 ? -14.611 2.294 18.741 1.00 89.62 186 ILE A N 1
ATOM 1491 C CA . ILE A 1 186 ? -14.508 3.677 18.238 1.00 89.62 186 ILE A CA 1
ATOM 1492 C C . ILE A 1 186 ? -13.311 3.856 17.292 1.00 89.62 186 ILE A C 1
ATOM 1494 O O . ILE A 1 186 ? -13.398 4.638 16.347 1.00 89.62 186 ILE A O 1
ATOM 1498 N N . SER A 1 187 ? -12.203 3.152 17.535 1.00 89.69 187 SER A N 1
ATOM 1499 C CA . SER A 1 187 ? -10.959 3.307 16.769 1.00 89.69 187 SER A CA 1
ATOM 1500 C C . SER A 1 187 ? -10.888 2.449 15.505 1.00 89.69 187 SER A C 1
ATOM 1502 O O . SER A 1 187 ? -10.179 2.827 14.576 1.00 89.69 187 SER A O 1
ATOM 1504 N N . ILE A 1 188 ? -11.647 1.349 15.415 1.00 89.06 188 ILE A N 1
ATOM 1505 C CA . ILE A 1 188 ? -11.672 0.467 14.231 1.00 89.06 188 ILE A CA 1
ATOM 1506 C C . ILE A 1 188 ? -11.836 1.227 12.900 1.00 89.06 188 ILE A C 1
ATOM 1508 O O . ILE A 1 188 ? -11.022 0.988 12.010 1.00 89.06 188 ILE A O 1
ATOM 1512 N N . PRO A 1 189 ? -12.810 2.148 12.729 1.00 89.75 189 PRO A N 1
ATOM 1513 C CA . PRO A 1 189 ? -12.953 2.890 11.477 1.00 89.75 189 PRO A CA 1
ATOM 1514 C C . PRO A 1 189 ? -11.698 3.671 11.115 1.00 89.75 189 PRO A C 1
ATOM 1516 O O . PRO A 1 189 ? -11.294 3.658 9.967 1.00 89.75 189 PRO A O 1
ATOM 1519 N N . MET A 1 190 ? -11.061 4.315 12.098 1.00 89.56 190 MET A N 1
ATOM 1520 C CA . MET A 1 190 ? -9.852 5.105 11.867 1.00 89.56 190 MET A CA 1
ATOM 1521 C C . MET A 1 190 ? -8.710 4.227 11.353 1.00 89.56 190 MET A C 1
ATOM 1523 O O . MET A 1 190 ? -8.019 4.618 10.419 1.00 89.56 190 MET A O 1
ATOM 1527 N N . PHE A 1 191 ? -8.533 3.036 11.931 1.00 88.38 191 PHE A N 1
ATOM 1528 C CA . PHE A 1 191 ? -7.532 2.090 11.447 1.00 88.38 191 PHE A CA 1
ATOM 1529 C C . PHE A 1 191 ? -7.863 1.579 10.044 1.00 88.38 191 PHE A C 1
ATOM 1531 O O . PHE A 1 191 ? -6.983 1.563 9.195 1.00 88.38 191 PHE A O 1
ATOM 1538 N N . LEU A 1 192 ? -9.118 1.205 9.781 1.00 88.12 192 LEU A N 1
ATOM 1539 C CA . LEU A 1 192 ? -9.536 0.692 8.472 1.00 88.12 192 LEU A CA 1
ATOM 1540 C C . LEU A 1 192 ? -9.443 1.745 7.362 1.00 88.12 192 LEU A C 1
ATOM 1542 O O . LEU A 1 192 ? -9.067 1.389 6.249 1.00 88.12 192 LEU A O 1
ATOM 1546 N N . SER A 1 193 ? -9.729 3.011 7.671 1.00 87.62 193 SER A N 1
ATOM 1547 C CA . SER A 1 193 ? -9.528 4.137 6.753 1.00 87.62 193 SER A CA 1
ATOM 1548 C C . SER A 1 193 ? -8.047 4.405 6.504 1.00 87.62 193 SER A C 1
ATOM 1550 O O . SER A 1 193 ? -7.651 4.678 5.383 1.00 87.62 193 SER A O 1
ATOM 1552 N N . ALA A 1 194 ? -7.194 4.285 7.528 1.00 86.81 194 ALA A N 1
ATOM 1553 C CA . ALA A 1 194 ? -5.749 4.463 7.368 1.00 86.81 194 ALA A CA 1
ATOM 1554 C C . ALA A 1 194 ? -5.066 3.308 6.609 1.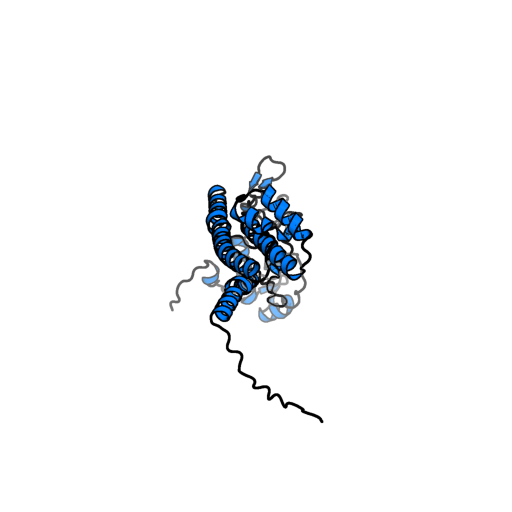00 86.81 194 ALA A C 1
ATOM 1556 O O . ALA A 1 194 ? -3.932 3.459 6.162 1.00 86.81 194 ALA A O 1
ATOM 1557 N N . MET A 1 195 ? -5.726 2.150 6.484 1.00 83.56 195 MET A N 1
ATOM 1558 C CA . MET A 1 195 ? -5.220 1.004 5.720 1.00 83.56 195 MET A CA 1
ATOM 1559 C C . MET A 1 195 ? -5.404 1.165 4.210 1.00 83.56 195 MET A C 1
ATOM 1561 O O . MET A 1 195 ? -4.751 0.452 3.447 1.00 83.56 195 MET A O 1
ATOM 1565 N N . THR A 1 196 ? -6.287 2.062 3.773 1.00 86.38 196 THR A N 1
ATOM 1566 C CA . THR A 1 196 ? -6.502 2.358 2.359 1.00 86.38 196 THR A CA 1
ATOM 1567 C C . THR A 1 196 ? -6.030 3.759 2.027 1.00 86.38 196 THR A C 1
ATOM 1569 O O . THR A 1 196 ? -5.960 4.653 2.864 1.00 86.38 196 THR A O 1
ATOM 1572 N N . GLY A 1 197 ? -5.644 3.941 0.775 1.00 83.44 197 GLY A N 1
ATOM 1573 C CA . GLY A 1 197 ? -5.210 5.227 0.276 1.00 83.44 197 GLY A CA 1
ATOM 1574 C C . GLY A 1 197 ? -4.954 5.147 -1.214 1.00 83.44 197 GLY A C 1
ATOM 1575 O O . GLY A 1 197 ? -4.961 4.070 -1.817 1.00 83.44 197 GLY A O 1
ATOM 1576 N N . TYR A 1 198 ? -4.726 6.306 -1.812 1.00 81.25 198 TYR A N 1
ATOM 1577 C CA . TYR A 1 198 ? -4.339 6.412 -3.206 1.00 81.25 198 TYR A CA 1
ATOM 1578 C C . TYR A 1 198 ? -2.999 7.126 -3.305 1.00 81.25 198 TYR A C 1
ATOM 1580 O O . TYR A 1 198 ? -2.755 8.120 -2.622 1.00 81.25 198 TYR A O 1
ATOM 1588 N N . ASP A 1 199 ? -2.140 6.608 -4.174 1.00 77.88 199 ASP A N 1
ATOM 1589 C CA . ASP A 1 199 ? -0.914 7.291 -4.553 1.00 77.88 199 ASP A CA 1
ATOM 1590 C C . ASP A 1 199 ? -1.215 8.247 -5.708 1.00 77.88 199 ASP A C 1
ATOM 1592 O O . ASP A 1 199 ? -1.850 7.868 -6.700 1.00 77.88 199 ASP A O 1
ATOM 1596 N N . SER A 1 200 ? -0.774 9.495 -5.591 1.00 71.75 200 SER A N 1
ATOM 1597 C CA . SER A 1 200 ? -0.828 10.429 -6.707 1.00 71.75 200 SER A CA 1
ATOM 1598 C C . SER A 1 200 ? 0.407 10.211 -7.566 1.00 71.75 200 SER A C 1
ATOM 1600 O O . SER A 1 200 ? 1.475 10.738 -7.262 1.00 71.75 200 SER A O 1
ATOM 1602 N N . THR A 1 201 ? 0.268 9.461 -8.660 1.00 68.88 201 THR A N 1
ATOM 1603 C CA . THR A 1 201 ? 1.365 9.304 -9.618 1.00 68.88 201 THR A CA 1
ATOM 1604 C C . THR A 1 201 ? 1.705 10.663 -10.225 1.00 68.88 201 THR A C 1
ATOM 1606 O O . THR A 1 201 ? 0.961 11.182 -11.063 1.00 68.88 201 THR A O 1
ATOM 1609 N N . SER A 1 202 ? 2.823 11.243 -9.802 1.00 67.19 202 SER A N 1
ATOM 1610 C CA . SER A 1 202 ? 3.410 12.414 -10.436 1.00 67.19 202 SER A CA 1
ATOM 1611 C C . SER A 1 202 ? 4.095 11.977 -11.728 1.00 67.19 202 SER A C 1
ATOM 1613 O O . SER A 1 202 ? 4.863 11.017 -11.758 1.00 67.19 202 SER A O 1
ATOM 1615 N N . ILE A 1 203 ? 3.786 12.657 -12.830 1.00 71.50 203 ILE A N 1
ATOM 1616 C CA . ILE A 1 203 ? 4.486 12.440 -14.097 1.00 71.50 203 ILE A CA 1
ATOM 1617 C C . ILE A 1 203 ? 5.768 13.264 -14.025 1.00 71.50 203 ILE A C 1
ATOM 1619 O O . ILE A 1 203 ? 5.703 14.480 -13.842 1.00 71.50 203 ILE A O 1
ATOM 1623 N N . ALA A 1 204 ? 6.922 12.609 -14.143 1.00 73.12 204 ALA A N 1
ATOM 1624 C CA . ALA A 1 204 ? 8.192 13.312 -14.252 1.00 73.12 204 ALA A CA 1
ATOM 1625 C C . ALA A 1 204 ? 8.269 14.037 -15.604 1.00 73.12 204 ALA A C 1
ATOM 1627 O O . ALA A 1 204 ? 7.933 13.467 -16.643 1.00 73.12 204 ALA A O 1
ATOM 1628 N N . TRP A 1 205 ? 8.716 15.289 -15.581 1.00 75.56 205 TRP A N 1
ATOM 1629 C CA . TRP A 1 205 ? 8.971 16.102 -16.768 1.00 75.56 205 TRP A CA 1
ATOM 1630 C C . TRP A 1 205 ? 10.462 16.399 -16.849 1.00 75.56 205 TRP A C 1
ATOM 1632 O O . TRP A 1 205 ? 11.085 16.704 -15.833 1.00 75.56 205 TRP A O 1
ATOM 1642 N N . VAL A 1 206 ? 11.024 16.310 -18.049 1.00 77.75 206 VAL A N 1
ATOM 1643 C CA . VAL A 1 206 ? 12.440 16.570 -18.318 1.00 77.75 206 VAL A CA 1
ATOM 1644 C C . VAL A 1 206 ? 12.540 17.788 -19.224 1.00 77.75 206 VAL A C 1
ATOM 1646 O O . VAL A 1 206 ? 11.851 17.868 -20.242 1.00 77.75 206 VAL A O 1
ATOM 1649 N N . SER A 1 207 ? 13.383 18.745 -18.844 1.00 79.62 207 SER A N 1
ATOM 1650 C CA . SER A 1 207 ? 13.756 19.880 -19.690 1.00 79.62 207 SER A CA 1
ATOM 1651 C C . SER A 1 207 ? 14.918 19.486 -20.597 1.00 79.62 207 SER A C 1
ATOM 1653 O O . SER A 1 207 ? 15.956 19.059 -20.087 1.00 79.62 207 SER A O 1
ATOM 1655 N N . LEU A 1 208 ? 14.770 19.657 -21.912 1.00 73.50 208 LEU A N 1
ATOM 1656 C CA . LEU A 1 208 ? 15.875 19.464 -22.854 1.00 73.50 208 LEU A CA 1
ATOM 1657 C C . LEU A 1 208 ? 16.694 20.761 -22.949 1.00 73.50 208 LEU A C 1
ATOM 1659 O O . LEU A 1 208 ? 16.166 21.812 -23.317 1.00 73.50 208 LEU A O 1
ATOM 1663 N N . ASP A 1 209 ? 17.975 20.679 -22.588 1.00 65.88 209 ASP A N 1
ATOM 1664 C CA . ASP A 1 209 ? 19.040 21.654 -22.865 1.00 65.88 209 ASP A CA 1
ATOM 1665 C C . ASP A 1 209 ? 18.680 23.140 -22.738 1.00 65.88 209 ASP A C 1
ATOM 1667 O O . ASP A 1 209 ? 18.667 23.867 -23.728 1.00 65.88 209 ASP A O 1
ATOM 1671 N N . ASN A 1 210 ? 18.414 23.629 -21.519 1.00 61.84 210 ASN A N 1
ATOM 1672 C CA . ASN A 1 210 ? 18.143 25.052 -21.223 1.00 61.84 210 ASN A CA 1
ATOM 1673 C C . ASN A 1 210 ? 17.045 25.719 -22.080 1.00 61.84 210 ASN A C 1
ATOM 1675 O O . ASN A 1 210 ? 16.821 26.926 -21.967 1.00 61.84 210 ASN A O 1
ATOM 1679 N N . THR A 1 211 ? 16.327 24.963 -22.909 1.00 65.31 211 THR A N 1
ATOM 1680 C CA . THR A 1 211 ? 15.151 25.437 -23.621 1.00 65.31 211 THR A CA 1
ATOM 1681 C C . THR A 1 211 ? 13.939 25.264 -22.715 1.00 65.31 211 THR A C 1
ATOM 1683 O O . THR A 1 211 ? 13.856 24.326 -21.922 1.00 65.31 211 THR A O 1
ATOM 1686 N N . SER A 1 212 ? 12.957 26.160 -22.817 1.00 71.38 212 SER A N 1
ATOM 1687 C CA . SER A 1 212 ? 11.699 26.091 -22.057 1.00 71.38 212 SER A CA 1
ATOM 1688 C C . SER A 1 212 ? 10.792 24.917 -22.467 1.00 71.38 212 SER A C 1
ATOM 1690 O O . SER A 1 212 ? 9.604 24.912 -22.147 1.00 71.38 212 SER A O 1
ATOM 1692 N N . ASN A 1 213 ? 11.324 23.948 -23.213 1.00 77.19 213 ASN A N 1
ATOM 1693 C CA . ASN A 1 213 ? 10.598 22.799 -23.715 1.00 77.19 213 ASN A CA 1
ATOM 1694 C C . ASN A 1 213 ? 10.741 21.652 -22.719 1.00 77.19 213 ASN A C 1
ATOM 1696 O O . ASN A 1 213 ? 11.826 21.110 -22.504 1.00 77.19 213 ASN A O 1
ATOM 1700 N N . ILE A 1 214 ? 9.614 21.295 -22.112 1.00 81.69 214 ILE A N 1
ATOM 1701 C CA . ILE A 1 214 ? 9.498 20.154 -21.215 1.00 81.69 214 ILE A CA 1
ATOM 1702 C C . ILE A 1 214 ? 8.783 19.024 -21.944 1.00 81.69 214 ILE A C 1
ATOM 1704 O O . ILE A 1 214 ? 7.744 19.233 -22.572 1.00 81.69 214 ILE A O 1
ATOM 1708 N N . ILE A 1 215 ? 9.333 17.821 -21.847 1.00 83.06 215 ILE A N 1
ATOM 1709 C CA . ILE A 1 215 ? 8.684 16.602 -22.330 1.00 83.06 215 ILE A CA 1
ATOM 1710 C C . ILE A 1 215 ? 8.465 15.653 -21.152 1.00 83.06 215 ILE A C 1
ATOM 1712 O O . ILE A 1 215 ? 9.231 15.686 -20.183 1.00 83.06 215 ILE A O 1
ATOM 1716 N N . PRO A 1 216 ? 7.415 14.821 -21.178 1.00 81.12 216 PRO A N 1
ATOM 1717 C CA . PRO A 1 216 ? 7.232 13.822 -20.141 1.00 81.12 216 PRO A CA 1
ATOM 1718 C C . PRO A 1 216 ? 8.383 12.812 -20.200 1.00 81.12 216 PRO A C 1
ATOM 1720 O O . PRO A 1 216 ? 8.745 12.331 -21.267 1.00 81.12 216 PRO A O 1
ATOM 1723 N N . ALA A 1 217 ? 8.932 12.423 -19.053 1.00 75.81 217 ALA A N 1
ATOM 1724 C CA . ALA A 1 217 ? 10.009 11.433 -18.986 1.00 75.81 217 ALA A CA 1
ATOM 1725 C C . ALA A 1 217 ? 9.611 10.083 -19.612 1.00 75.81 217 ALA A C 1
ATOM 1727 O O . ALA A 1 217 ? 10.459 9.349 -20.104 1.00 75.81 217 ALA A O 1
ATOM 1728 N N . ALA A 1 218 ? 8.311 9.774 -19.632 1.00 73.81 218 ALA A N 1
ATOM 1729 C CA . ALA A 1 218 ? 7.765 8.581 -20.270 1.00 73.81 218 ALA A CA 1
ATOM 1730 C C . ALA A 1 218 ? 7.883 8.581 -21.807 1.00 73.81 218 ALA A C 1
ATOM 1732 O O . ALA A 1 218 ? 7.757 7.521 -22.408 1.00 73.81 218 ALA A O 1
ATOM 1733 N N . SER A 1 219 ? 8.095 9.737 -22.452 1.00 76.06 219 SER A N 1
ATOM 1734 C CA . SER A 1 219 ? 8.356 9.806 -23.898 1.00 76.06 219 SER A CA 1
ATOM 1735 C C . SER A 1 219 ? 9.841 9.690 -24.244 1.00 76.06 219 SER A C 1
ATOM 1737 O O . SER A 1 219 ? 10.200 9.829 -25.409 1.00 76.06 219 SER A O 1
ATOM 1739 N N . ILE A 1 220 ? 10.712 9.505 -23.248 1.00 75.31 220 ILE A N 1
ATOM 1740 C CA . ILE A 1 220 ? 12.146 9.319 -23.458 1.00 75.31 220 ILE A CA 1
ATOM 1741 C C . ILE A 1 220 ? 12.416 7.823 -23.552 1.00 75.31 220 ILE A C 1
ATOM 1743 O O . ILE A 1 220 ? 12.225 7.079 -22.591 1.00 75.31 220 ILE A O 1
ATOM 1747 N N . GLU A 1 221 ? 12.893 7.394 -24.713 1.00 73.06 221 GLU A N 1
ATOM 1748 C CA . GLU A 1 221 ? 13.326 6.023 -24.944 1.00 73.06 221 GLU A CA 1
ATOM 1749 C C . GLU A 1 221 ? 14.854 5.941 -24.888 1.00 73.06 221 GLU A C 1
ATOM 1751 O O . GLU A 1 221 ? 15.562 6.837 -25.351 1.00 73.06 221 GLU A O 1
ATOM 1756 N N . TYR A 1 222 ? 15.378 4.856 -24.313 1.00 71.06 222 TYR A N 1
ATOM 1757 C CA . TYR A 1 222 ? 16.809 4.575 -24.380 1.00 71.06 222 TYR A CA 1
ATOM 1758 C C . TYR A 1 222 ? 17.192 4.275 -25.832 1.00 71.06 222 TYR A C 1
ATOM 1760 O O . TYR A 1 222 ? 16.740 3.287 -26.413 1.00 71.06 222 TYR A O 1
ATOM 1768 N N . SER A 1 223 ? 18.069 5.097 -26.395 1.00 75.50 223 SER A N 1
ATOM 1769 C CA . SER A 1 223 ? 18.673 4.868 -27.704 1.00 75.50 223 SER A CA 1
ATOM 1770 C C . SER A 1 223 ? 20.191 4.831 -27.566 1.00 75.50 223 SER A C 1
ATOM 1772 O O . SER A 1 223 ? 20.780 5.479 -26.697 1.00 75.50 223 SER A O 1
ATOM 1774 N N . LEU A 1 224 ? 20.825 4.016 -28.404 1.00 78.31 224 LEU A N 1
ATOM 1775 C CA . LEU A 1 224 ? 22.273 4.021 -28.553 1.00 78.31 224 LEU A CA 1
ATOM 1776 C C . LEU A 1 224 ? 22.664 5.223 -29.404 1.00 78.31 224 LEU A C 1
ATOM 1778 O O . LEU A 1 224 ? 21.997 5.537 -30.383 1.00 78.31 224 LEU A O 1
ATOM 1782 N N . VAL A 1 225 ? 23.773 5.869 -29.074 1.00 81.25 225 VAL A N 1
ATOM 1783 C CA . VAL A 1 225 ? 24.276 6.998 -29.856 1.00 81.25 225 VAL A CA 1
ATOM 1784 C C . VAL A 1 225 ? 25.598 6.593 -30.493 1.00 81.25 225 VAL A C 1
ATOM 1786 O O . VAL A 1 225 ? 26.504 6.108 -29.814 1.00 81.25 225 VAL A O 1
ATOM 1789 N N . ALA A 1 226 ? 25.701 6.769 -31.806 1.00 80.88 226 ALA A N 1
ATOM 1790 C CA . ALA A 1 226 ? 26.948 6.634 -32.535 1.00 80.88 226 ALA A CA 1
ATOM 1791 C C . ALA A 1 226 ? 27.711 7.959 -32.471 1.00 80.88 226 ALA A C 1
ATOM 1793 O O . ALA A 1 226 ? 27.256 8.980 -32.982 1.00 80.88 226 ALA A O 1
ATOM 1794 N N . THR A 1 227 ? 28.883 7.934 -31.847 1.00 82.81 227 THR A N 1
ATOM 1795 C CA . THR A 1 227 ? 29.785 9.091 -31.730 1.00 82.81 227 THR A CA 1
ATOM 1796 C C . THR A 1 227 ? 30.781 9.188 -32.887 1.00 82.81 227 THR A C 1
ATOM 1798 O O . THR A 1 227 ? 31.560 10.132 -32.964 1.00 82.81 227 THR A O 1
ATOM 1801 N N . GLY A 1 228 ? 30.790 8.208 -33.787 1.00 81.31 228 GLY A N 1
ATOM 1802 C CA . GLY A 1 228 ? 31.716 8.162 -34.905 1.00 81.31 228 GLY A CA 1
ATOM 1803 C C . GLY A 1 228 ? 31.789 6.792 -35.557 1.00 81.31 228 GLY A C 1
ATOM 1804 O O . GLY A 1 228 ? 31.148 5.824 -35.138 1.00 81.31 228 GLY A O 1
ATOM 1805 N N . THR A 1 229 ? 32.621 6.717 -36.584 1.00 78.50 229 THR A N 1
ATOM 1806 C CA . THR A 1 229 ? 33.092 5.468 -37.178 1.00 78.50 229 THR A CA 1
ATOM 1807 C C . THR A 1 229 ? 34.511 5.168 -36.702 1.00 78.50 229 THR A C 1
ATOM 1809 O O . THR A 1 229 ? 35.166 5.999 -36.079 1.00 78.50 229 THR A O 1
ATOM 1812 N N . TRP A 1 230 ? 35.032 3.989 -37.036 1.00 67.00 230 TRP A N 1
ATOM 1813 C CA . TRP A 1 230 ? 36.415 3.618 -36.719 1.00 67.00 230 TRP A CA 1
ATOM 1814 C C . TRP A 1 230 ? 37.471 4.579 -37.303 1.00 67.00 230 TRP A C 1
ATOM 1816 O O . TRP A 1 230 ? 38.585 4.631 -36.791 1.00 67.00 230 TRP A O 1
ATOM 1826 N N . ASN A 1 231 ? 37.128 5.321 -38.362 1.00 76.00 231 ASN A N 1
ATOM 1827 C CA . ASN A 1 231 ? 38.021 6.258 -39.046 1.00 76.00 231 ASN A CA 1
ATOM 1828 C C . ASN A 1 231 ? 37.872 7.709 -38.591 1.00 76.00 231 ASN A C 1
ATOM 1830 O O . ASN A 1 231 ? 38.786 8.503 -38.793 1.00 76.00 231 ASN A O 1
ATOM 1834 N N . GLU A 1 232 ? 36.716 8.070 -38.044 1.00 82.75 232 GLU A N 1
ATOM 1835 C CA . GLU A 1 232 ? 36.348 9.462 -37.817 1.00 82.75 232 GLU A CA 1
ATOM 1836 C C . GLU A 1 232 ? 35.359 9.553 -36.659 1.00 82.75 232 GLU A C 1
ATOM 1838 O O . GLU A 1 232 ? 34.291 8.939 -36.697 1.00 82.75 232 GLU A O 1
ATOM 1843 N N . THR A 1 233 ? 35.709 10.332 -35.640 1.00 84.88 233 THR A N 1
ATOM 1844 C CA . THR A 1 233 ? 34.773 10.801 -34.613 1.00 84.88 233 THR A CA 1
ATOM 1845 C C . THR A 1 233 ? 33.966 11.963 -35.169 1.00 84.88 233 THR A C 1
ATOM 1847 O O . THR A 1 233 ? 34.545 12.888 -35.731 1.00 84.88 233 THR A O 1
ATOM 1850 N N . TRP A 1 234 ? 32.648 11.911 -35.011 1.00 85.69 234 TRP A N 1
ATOM 1851 C CA . TRP A 1 234 ? 31.758 12.985 -35.437 1.00 85.69 234 TRP A CA 1
ATOM 1852 C C . TRP A 1 234 ? 31.660 14.048 -34.346 1.00 85.69 234 TRP A C 1
ATOM 1854 O O . TRP A 1 234 ? 31.620 13.713 -33.162 1.00 85.69 234 TRP A O 1
ATOM 1864 N N . ASP A 1 235 ? 31.593 15.316 -34.752 1.00 82.12 235 ASP A N 1
ATOM 1865 C CA . ASP A 1 235 ? 31.390 16.435 -33.825 1.00 82.12 235 ASP A CA 1
ATOM 1866 C C . ASP A 1 235 ? 30.010 16.352 -33.149 1.00 82.12 235 ASP A C 1
ATOM 1868 O O . ASP A 1 235 ? 29.890 16.611 -31.952 1.00 82.12 235 ASP A O 1
ATOM 1872 N N . ASP A 1 236 ? 28.997 15.892 -33.894 1.00 82.19 236 ASP A N 1
ATOM 1873 C CA . ASP A 1 236 ? 27.647 15.644 -33.395 1.00 82.19 236 ASP A CA 1
ATOM 1874 C C . ASP A 1 236 ? 27.335 14.144 -33.375 1.00 82.19 236 ASP A C 1
ATOM 1876 O O . ASP A 1 236 ? 27.369 13.437 -34.389 1.00 82.19 236 ASP A O 1
ATOM 1880 N N . ALA A 1 237 ? 26.996 13.645 -32.191 1.00 81.25 237 ALA A N 1
ATOM 1881 C CA . ALA A 1 237 ? 26.651 12.250 -31.994 1.00 81.25 237 ALA A CA 1
ATOM 1882 C C . ALA A 1 237 ? 25.256 11.957 -32.585 1.00 81.25 237 ALA A C 1
ATOM 1884 O O . ALA A 1 237 ? 24.301 12.700 -32.361 1.00 81.25 237 ALA A O 1
ATOM 1885 N N . THR A 1 238 ? 25.121 10.871 -33.349 1.00 81.12 238 THR A N 1
ATOM 1886 C CA . THR A 1 238 ? 23.877 10.523 -34.055 1.00 81.12 238 THR A CA 1
ATOM 1887 C C . THR A 1 238 ? 23.142 9.393 -33.339 1.00 81.12 238 THR A C 1
ATOM 1889 O O . THR A 1 238 ? 23.735 8.355 -33.041 1.00 81.12 238 THR A O 1
ATOM 1892 N N . CYS A 1 239 ? 21.843 9.559 -33.082 1.00 80.62 239 CYS A N 1
ATOM 1893 C CA . CYS A 1 239 ? 21.014 8.500 -32.503 1.00 80.62 239 CYS A CA 1
ATOM 1894 C C . CYS A 1 239 ? 20.896 7.308 -33.462 1.00 80.62 239 CYS A C 1
ATOM 1896 O O . CYS A 1 239 ? 20.620 7.471 -34.652 1.00 80.62 239 CYS A O 1
ATOM 1898 N N . LEU A 1 240 ? 21.080 6.103 -32.932 1.00 79.19 240 LEU A N 1
ATOM 1899 C CA . LEU A 1 240 ? 20.892 4.855 -33.652 1.00 79.19 240 LEU A CA 1
ATOM 1900 C C . LEU A 1 240 ? 19.480 4.328 -33.422 1.00 79.19 240 LEU A C 1
ATOM 1902 O O . LEU A 1 240 ? 18.943 4.352 -32.313 1.00 79.19 240 LEU A O 1
ATOM 1906 N N . ASP A 1 241 ? 18.914 3.764 -34.480 1.00 80.62 241 ASP A N 1
ATOM 1907 C CA . ASP A 1 241 ? 17.737 2.919 -34.366 1.00 80.62 241 ASP A CA 1
ATOM 1908 C C . ASP A 1 241 ? 18.128 1.627 -33.627 1.00 80.62 241 ASP A C 1
ATOM 1910 O O . ASP A 1 241 ? 18.870 0.783 -34.145 1.00 80.62 241 ASP A O 1
ATOM 1914 N N . THR A 1 242 ? 17.654 1.500 -32.386 1.00 77.38 242 THR A N 1
ATOM 1915 C CA . THR A 1 242 ? 17.937 0.358 -31.512 1.00 77.38 242 THR A CA 1
ATOM 1916 C C . THR A 1 242 ? 17.403 -0.951 -32.099 1.00 77.38 242 THR A C 1
ATOM 1918 O O . THR A 1 242 ? 18.045 -1.990 -31.947 1.00 77.38 242 THR A O 1
ATOM 1921 N N . GLU A 1 243 ? 16.266 -0.929 -32.802 1.00 80.06 243 GLU A N 1
ATOM 1922 C CA . GLU A 1 243 ? 15.699 -2.123 -33.434 1.00 80.06 243 GLU A CA 1
ATOM 1923 C C . GLU A 1 243 ? 16.591 -2.587 -34.588 1.00 80.06 243 GLU A C 1
ATOM 1925 O O . GLU A 1 243 ? 16.944 -3.767 -34.674 1.00 80.06 243 GLU A O 1
ATOM 1930 N N . LEU A 1 244 ? 17.023 -1.656 -35.442 1.00 80.62 244 LEU A N 1
ATOM 1931 C CA . LEU A 1 244 ? 17.933 -1.962 -36.544 1.00 80.62 244 LEU A CA 1
ATOM 1932 C C . LEU A 1 244 ? 19.297 -2.443 -36.034 1.00 80.62 244 LEU A C 1
ATOM 1934 O O . LEU A 1 244 ? 19.863 -3.396 -36.581 1.00 80.62 244 LEU A O 1
ATOM 1938 N N . TYR A 1 245 ? 19.813 -1.818 -34.972 1.00 80.06 245 TYR A N 1
ATOM 1939 C CA . TYR A 1 245 ? 21.049 -2.237 -34.319 1.00 80.06 245 TYR A CA 1
ATOM 1940 C C . TYR A 1 245 ? 20.934 -3.660 -33.768 1.00 80.06 245 TYR A C 1
ATOM 1942 O O . TYR A 1 245 ? 21.796 -4.490 -34.059 1.00 80.06 245 TYR A O 1
ATOM 1950 N N . ASN A 1 246 ? 19.860 -3.969 -33.035 1.00 79.44 246 ASN A N 1
ATOM 1951 C CA . ASN A 1 246 ? 19.632 -5.300 -32.476 1.00 79.44 246 ASN A CA 1
ATOM 1952 C C . ASN A 1 246 ? 19.497 -6.348 -33.583 1.00 79.44 246 ASN A C 1
ATOM 1954 O O . ASN A 1 246 ? 20.205 -7.351 -33.540 1.00 79.44 246 ASN A O 1
ATOM 1958 N N . LYS A 1 247 ? 18.714 -6.076 -34.637 1.00 81.44 247 LYS A N 1
ATOM 1959 C CA . LYS A 1 247 ? 18.602 -6.967 -35.807 1.00 81.44 247 LYS A CA 1
ATOM 1960 C C . LYS A 1 247 ? 19.958 -7.221 -36.464 1.00 81.44 247 LYS A C 1
ATOM 1962 O O . LYS A 1 247 ? 20.295 -8.362 -36.784 1.00 81.44 247 LYS A O 1
ATOM 1967 N N . LYS A 1 248 ? 20.771 -6.176 -36.656 1.00 80.38 248 LYS A N 1
ATOM 1968 C CA . LYS A 1 248 ? 22.125 -6.324 -37.211 1.00 80.38 248 LYS A CA 1
ATOM 1969 C C . LYS A 1 248 ? 23.031 -7.119 -36.263 1.00 80.38 248 LYS A C 1
ATOM 1971 O O . LYS A 1 248 ? 23.783 -7.977 -36.724 1.00 80.38 248 LYS A O 1
ATOM 1976 N N . SER A 1 249 ? 22.957 -6.855 -34.961 1.00 76.12 249 SER A N 1
ATOM 1977 C CA . SER A 1 249 ? 23.740 -7.530 -33.923 1.00 76.12 249 SER A CA 1
ATOM 1978 C C . SER A 1 249 ? 23.409 -9.021 -33.849 1.00 76.12 249 SER A C 1
ATOM 1980 O O . SER A 1 249 ? 24.312 -9.854 -33.895 1.00 76.12 249 SER A O 1
ATOM 1982 N N . GLU A 1 250 ? 22.125 -9.377 -33.854 1.00 78.94 250 GLU A N 1
ATOM 1983 C CA . GLU A 1 250 ? 21.644 -10.760 -33.892 1.00 78.94 250 GLU A CA 1
ATOM 1984 C C . GLU A 1 250 ? 22.058 -11.475 -35.180 1.00 78.94 250 GLU A C 1
ATOM 1986 O O . GLU A 1 250 ? 22.531 -12.617 -35.138 1.00 78.94 250 GLU A O 1
ATOM 1991 N N . ALA A 1 251 ? 21.967 -10.795 -36.327 1.00 78.50 251 ALA A N 1
ATOM 1992 C CA . ALA A 1 251 ? 22.428 -11.344 -37.596 1.00 78.50 251 ALA A CA 1
ATOM 1993 C C . ALA A 1 251 ? 23.941 -11.613 -37.581 1.00 78.50 251 ALA A C 1
ATOM 1995 O O . ALA A 1 251 ? 24.388 -12.685 -37.996 1.00 78.50 251 ALA A O 1
ATOM 1996 N N . LEU A 1 252 ? 24.742 -10.679 -37.063 1.00 76.31 252 LEU A N 1
ATOM 1997 C CA . LEU A 1 252 ? 26.189 -10.848 -36.913 1.00 76.31 252 LEU A CA 1
ATOM 1998 C C . LEU A 1 252 ? 26.537 -11.944 -35.904 1.00 76.31 252 LEU A C 1
ATOM 2000 O O . LEU A 1 252 ? 27.447 -12.730 -36.159 1.00 76.31 252 LEU A O 1
ATOM 2004 N N . TYR A 1 253 ? 25.808 -12.039 -34.794 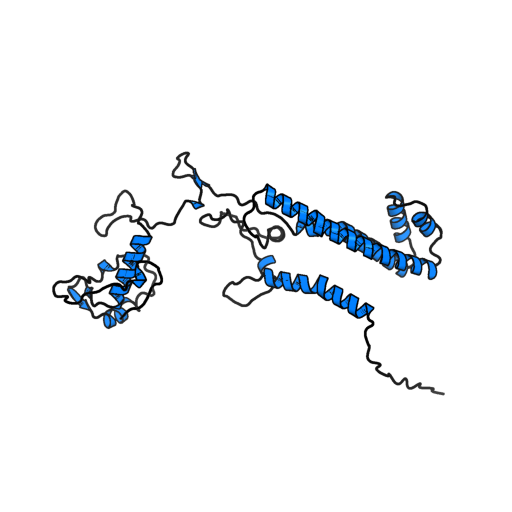1.00 75.12 253 TYR A N 1
ATOM 2005 C CA . TYR A 1 253 ? 25.982 -13.086 -33.791 1.00 75.12 253 TYR A CA 1
ATOM 2006 C C . TYR A 1 253 ? 25.697 -14.476 -34.370 1.00 75.12 253 TYR A C 1
ATOM 2008 O O . TYR A 1 253 ? 26.488 -15.405 -34.197 1.00 75.12 253 TYR A O 1
ATOM 2016 N N . SER A 1 254 ? 24.608 -14.607 -35.126 1.00 78.12 254 SER A N 1
ATOM 2017 C CA . SER A 1 254 ? 24.210 -15.859 -35.775 1.00 78.12 254 SER A CA 1
ATOM 2018 C C . SER A 1 254 ? 25.199 -16.280 -36.864 1.00 78.12 254 SER A C 1
ATOM 2020 O O . SER A 1 254 ? 25.599 -17.448 -36.920 1.00 78.12 254 SER A O 1
ATOM 2022 N N . ARG A 1 255 ? 25.684 -15.322 -37.671 1.00 77.56 255 ARG A N 1
ATOM 2023 C CA . ARG A 1 255 ? 26.782 -15.544 -38.631 1.00 77.56 255 ARG A CA 1
ATOM 2024 C C . ARG A 1 255 ? 28.055 -15.976 -37.922 1.00 77.56 255 ARG A C 1
ATOM 2026 O O . ARG A 1 255 ? 28.655 -16.973 -38.309 1.00 77.56 255 ARG A O 1
ATOM 2033 N N . ARG A 1 256 ? 28.418 -15.289 -36.836 1.00 73.69 256 ARG A N 1
ATOM 2034 C CA . ARG A 1 256 ? 29.577 -15.632 -36.011 1.00 73.69 256 ARG A CA 1
ATOM 2035 C C . ARG A 1 256 ? 29.456 -17.015 -35.408 1.00 73.69 256 ARG A C 1
ATOM 2037 O O . ARG A 1 256 ? 30.482 -17.537 -35.057 1.00 73.69 256 ARG A O 1
ATOM 2044 N N . ARG A 1 257 ? 28.279 -17.620 -35.245 1.00 74.94 257 ARG A N 1
ATOM 2045 C CA . ARG A 1 257 ? 28.156 -18.990 -34.714 1.00 74.94 257 ARG A CA 1
ATOM 2046 C C . ARG A 1 257 ? 28.151 -20.087 -35.771 1.00 74.94 257 ARG A C 1
ATOM 2048 O O . ARG A 1 257 ? 28.269 -21.251 -35.403 1.00 74.94 257 ARG A O 1
ATOM 2055 N N . SER A 1 258 ? 28.021 -19.725 -37.043 1.00 78.75 258 SER A N 1
ATOM 2056 C CA . SER A 1 258 ? 27.714 -20.686 -38.109 1.00 78.75 258 SER A CA 1
ATOM 2057 C C . SER A 1 258 ? 28.664 -20.605 -39.303 1.00 78.75 258 SER A C 1
ATOM 2059 O O . SER A 1 258 ? 28.736 -21.545 -40.091 1.00 78.75 258 SER A O 1
ATOM 2061 N N . CYS A 1 259 ? 29.375 -19.489 -39.469 1.00 81.69 259 CYS A N 1
ATOM 2062 C CA . CYS A 1 259 ? 30.212 -19.226 -40.631 1.00 81.69 259 CYS A CA 1
ATOM 2063 C C . CYS A 1 259 ? 31.685 -19.088 -40.245 1.00 81.69 259 CYS A C 1
ATOM 2065 O O . CYS A 1 259 ? 32.019 -18.463 -39.239 1.00 81.69 259 CYS A O 1
ATOM 2067 N N . ASP A 1 260 ? 32.554 -19.605 -41.112 1.00 84.56 260 ASP A N 1
ATOM 2068 C CA . ASP A 1 260 ? 33.983 -19.300 -41.078 1.00 84.56 260 ASP A CA 1
ATOM 2069 C C . ASP A 1 260 ? 34.190 -17.825 -41.425 1.00 84.56 260 ASP A C 1
ATOM 2071 O O . ASP A 1 260 ? 33.433 -17.249 -42.220 1.00 84.56 260 ASP A O 1
ATOM 2075 N N . CYS A 1 261 ? 35.232 -17.215 -40.872 1.00 83.00 261 CYS A N 1
ATOM 2076 C CA . CYS A 1 261 ? 35.553 -15.833 -41.190 1.00 83.00 261 CYS A CA 1
ATOM 2077 C C . CYS A 1 261 ? 37.035 -15.603 -41.417 1.00 83.00 261 CYS A C 1
ATOM 2079 O O . CYS A 1 261 ? 37.895 -16.360 -40.965 1.00 83.00 261 CYS A O 1
ATOM 2081 N N . GLN A 1 262 ? 37.309 -14.531 -42.149 1.00 83.62 262 GLN A N 1
ATOM 2082 C CA . GLN A 1 262 ? 38.649 -14.057 -42.415 1.00 83.62 262 GLN A CA 1
ATOM 2083 C C . GLN A 1 262 ? 39.023 -12.988 -41.385 1.00 83.62 262 GLN A C 1
ATOM 2085 O O . GLN A 1 262 ? 38.324 -11.981 -41.250 1.00 83.62 262 GLN A O 1
ATOM 2090 N N . LEU A 1 263 ? 40.123 -13.205 -40.666 1.00 80.94 263 LEU A N 1
ATOM 2091 C CA . LEU A 1 263 ? 40.713 -12.202 -39.781 1.00 80.94 263 LEU A CA 1
ATOM 2092 C C . LEU A 1 263 ? 41.366 -11.080 -40.600 1.00 80.94 263 LEU A C 1
ATOM 2094 O O . LEU A 1 263 ? 41.689 -11.261 -41.773 1.00 80.94 263 LEU A O 1
ATOM 2098 N N . ASN A 1 264 ? 41.665 -9.941 -39.972 1.00 77.69 264 ASN A N 1
ATOM 2099 C CA . ASN A 1 264 ? 42.343 -8.821 -40.647 1.00 77.69 264 ASN A CA 1
ATOM 2100 C C . ASN A 1 264 ? 43.714 -9.187 -41.248 1.00 77.69 264 ASN A C 1
ATOM 2102 O O . ASN A 1 264 ? 44.144 -8.559 -42.209 1.00 77.69 264 ASN A O 1
ATOM 2106 N N . ASN A 1 265 ? 44.377 -10.225 -40.726 1.00 78.75 265 ASN A N 1
ATOM 2107 C CA . ASN A 1 265 ? 45.627 -10.777 -41.269 1.00 78.75 265 ASN A CA 1
ATOM 2108 C C . ASN A 1 265 ? 45.414 -11.665 -42.521 1.00 78.75 265 ASN A C 1
ATOM 2110 O O . ASN A 1 265 ? 46.331 -12.314 -43.009 1.00 78.75 265 ASN A O 1
ATOM 2114 N N . GLY A 1 266 ? 44.184 -11.781 -43.022 1.00 80.00 266 GLY A N 1
ATOM 2115 C CA . GLY A 1 266 ? 43.848 -12.619 -44.172 1.00 80.00 266 GLY A CA 1
ATOM 2116 C C . GLY A 1 266 ? 43.680 -14.111 -43.858 1.00 80.00 266 GLY A C 1
ATOM 2117 O O . GLY A 1 266 ? 43.177 -14.842 -44.711 1.00 80.00 266 GLY A O 1
ATOM 2118 N N . THR A 1 267 ? 44.031 -14.561 -42.648 1.00 82.81 267 THR A N 1
ATOM 2119 C CA . THR A 1 267 ? 43.835 -15.943 -42.183 1.00 82.81 267 THR A CA 1
ATOM 2120 C C . THR A 1 267 ? 42.352 -16.286 -42.081 1.00 82.81 267 THR A C 1
ATOM 2122 O O . THR A 1 267 ? 41.585 -15.554 -41.455 1.00 82.81 267 THR A O 1
ATOM 2125 N N . ILE A 1 268 ? 41.956 -17.419 -42.661 1.00 84.19 268 ILE A N 1
ATOM 2126 C CA . ILE A 1 268 ? 40.603 -17.970 -42.531 1.00 84.19 268 ILE A CA 1
ATOM 2127 C C . ILE A 1 268 ? 40.585 -18.881 -41.307 1.00 84.19 268 ILE A C 1
ATOM 2129 O O . ILE A 1 268 ? 41.383 -19.813 -41.227 1.00 84.19 268 ILE A O 1
ATOM 2133 N N . VAL A 1 269 ? 39.683 -18.613 -40.367 1.00 81.25 269 VAL A N 1
ATOM 2134 C CA . VAL A 1 269 ? 39.533 -19.404 -39.141 1.00 81.25 269 VAL A CA 1
ATOM 2135 C C . VAL A 1 269 ? 38.191 -20.123 -39.173 1.00 81.25 269 VAL A C 1
ATOM 2137 O O . VAL A 1 269 ? 37.160 -19.524 -39.497 1.00 81.25 269 VAL A O 1
ATOM 2140 N N . ASN A 1 270 ? 38.213 -21.416 -38.840 1.00 82.56 270 ASN A N 1
ATOM 2141 C CA . ASN A 1 270 ? 36.998 -22.204 -38.680 1.00 82.56 270 ASN A CA 1
ATOM 2142 C C . ASN A 1 270 ? 36.247 -21.741 -37.431 1.00 82.56 270 ASN A C 1
ATOM 2144 O O . ASN A 1 270 ? 36.853 -21.420 -36.407 1.00 82.56 270 ASN A O 1
ATOM 2148 N N . ILE A 1 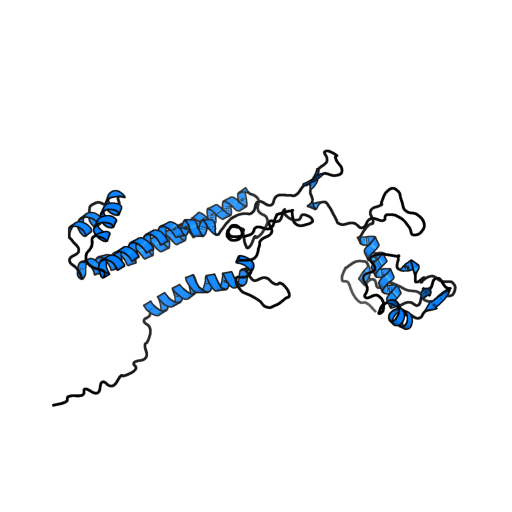271 ? 34.921 -21.749 -37.493 1.00 76.00 271 ILE A N 1
ATOM 2149 C CA . ILE A 1 271 ? 34.084 -21.361 -36.368 1.00 76.00 271 ILE A CA 1
ATOM 2150 C C . ILE A 1 271 ? 34.448 -22.053 -35.041 1.00 76.00 271 ILE A C 1
ATOM 2152 O O . ILE A 1 271 ? 34.537 -21.399 -34.001 1.00 76.00 271 ILE A O 1
ATOM 2156 N N . THR A 1 272 ? 34.700 -23.361 -35.045 1.00 73.56 272 THR A N 1
ATOM 2157 C CA . THR A 1 272 ? 35.009 -24.100 -33.809 1.00 73.56 272 THR A CA 1
ATOM 2158 C C . THR A 1 272 ? 36.311 -23.626 -33.163 1.00 73.56 272 THR A C 1
ATOM 2160 O O . THR A 1 272 ? 36.381 -23.477 -31.943 1.00 73.56 272 THR A O 1
ATOM 2163 N N . GLU A 1 273 ? 37.313 -23.315 -33.979 1.00 75.12 273 GLU A N 1
ATOM 2164 C CA . GLU A 1 273 ? 38.613 -22.803 -33.545 1.00 75.12 273 GLU A CA 1
ATOM 2165 C C . GLU A 1 273 ? 38.520 -21.344 -33.072 1.00 75.12 273 GLU A C 1
ATOM 2167 O O . GLU A 1 273 ? 39.093 -20.975 -32.042 1.00 75.12 273 GLU A O 1
ATOM 2172 N N . TYR A 1 274 ? 37.723 -20.519 -33.757 1.00 72.69 274 TYR A N 1
ATOM 2173 C CA . TYR A 1 274 ? 37.473 -19.129 -33.371 1.00 72.69 274 TYR A CA 1
ATOM 2174 C C . TYR A 1 274 ? 36.770 -19.027 -32.008 1.00 72.69 274 TYR A C 1
ATOM 2176 O O . TYR A 1 274 ? 37.177 -18.243 -31.148 1.00 72.69 274 TYR A O 1
ATOM 2184 N N . GLN A 1 275 ? 35.743 -19.854 -31.768 1.00 69.06 275 GLN A N 1
ATOM 2185 C CA . GLN A 1 275 ? 35.027 -19.874 -30.487 1.00 69.06 275 GLN A CA 1
ATOM 2186 C C . GLN A 1 275 ? 35.945 -20.264 -29.322 1.00 69.06 275 GLN A C 1
ATOM 2188 O O . GLN A 1 275 ? 35.897 -19.637 -28.262 1.00 69.06 275 GLN A O 1
ATOM 2193 N N . GLN A 1 276 ? 36.809 -21.261 -29.527 1.00 68.06 276 GLN A N 1
ATOM 2194 C CA . GLN A 1 276 ? 37.733 -21.733 -28.496 1.00 68.06 276 GLN A CA 1
ATOM 2195 C C . GLN A 1 276 ? 38.810 -20.701 -28.145 1.00 68.06 276 GLN A C 1
ATOM 2197 O O . GLN A 1 276 ? 39.165 -20.572 -26.977 1.00 68.06 276 GLN A O 1
ATOM 2202 N N . THR A 1 277 ? 39.306 -19.952 -29.130 1.00 66.19 277 THR A N 1
ATOM 2203 C CA . THR A 1 277 ? 40.436 -19.028 -28.944 1.00 66.19 277 THR A CA 1
ATOM 2204 C C . THR A 1 277 ? 40.020 -17.618 -28.514 1.00 66.19 277 THR A C 1
ATOM 2206 O O . THR A 1 277 ? 40.730 -16.999 -27.722 1.00 66.19 277 THR A O 1
ATOM 2209 N N . HIS A 1 278 ? 38.877 -17.108 -28.991 1.00 63.19 278 HIS A N 1
ATOM 2210 C CA . HIS A 1 278 ? 38.506 -15.691 -28.834 1.00 63.19 278 HIS A CA 1
ATOM 2211 C C . HIS A 1 278 ? 37.247 -15.442 -27.991 1.00 63.19 278 HIS A C 1
ATOM 2213 O O . HIS A 1 278 ? 37.101 -14.354 -27.437 1.00 63.19 278 HIS A O 1
ATOM 2219 N N . ILE A 1 279 ? 36.326 -16.408 -27.877 1.00 61.38 279 ILE A N 1
ATOM 2220 C CA . ILE A 1 279 ? 35.087 -16.216 -27.096 1.00 61.38 279 ILE A CA 1
ATOM 2221 C C . ILE A 1 279 ? 35.285 -16.642 -25.638 1.00 61.38 279 ILE A C 1
ATOM 2223 O O . ILE A 1 279 ? 34.837 -15.946 -24.732 1.00 61.38 279 ILE A O 1
ATOM 2227 N N . ASN A 1 280 ? 36.014 -17.734 -25.392 1.00 53.97 280 ASN A N 1
ATOM 2228 C CA . ASN A 1 280 ? 36.266 -18.213 -24.027 1.00 53.97 280 ASN A CA 1
ATOM 2229 C C . ASN A 1 280 ? 37.327 -17.399 -23.262 1.00 53.97 280 ASN A C 1
ATOM 2231 O O . ASN A 1 280 ? 37.383 -17.479 -22.038 1.00 53.97 280 ASN A O 1
ATOM 2235 N N . SER A 1 281 ? 38.155 -16.612 -23.954 1.00 49.66 281 SER A N 1
ATOM 2236 C CA . SER A 1 281 ? 39.205 -15.776 -23.352 1.00 49.66 281 SER A CA 1
ATOM 2237 C C . SER A 1 281 ? 38.721 -14.380 -22.928 1.00 49.66 281 SER A C 1
ATOM 2239 O O . SER A 1 281 ? 39.370 -13.749 -22.100 1.00 49.66 281 SER A O 1
ATOM 2241 N N . ASN A 1 282 ? 37.556 -13.926 -23.407 1.00 46.16 282 ASN A N 1
ATOM 2242 C CA . ASN A 1 282 ? 37.000 -12.593 -23.137 1.00 46.16 282 ASN A CA 1
ATOM 2243 C C . ASN A 1 282 ? 35.730 -12.629 -22.264 1.00 46.16 282 ASN A C 1
ATOM 2245 O O . ASN A 1 282 ? 34.739 -11.961 -22.544 1.00 46.16 282 ASN A O 1
ATOM 2249 N N . TYR A 1 283 ? 35.785 -13.346 -21.137 1.00 41.78 283 TYR A N 1
ATOM 2250 C CA . TYR A 1 283 ? 34.911 -13.062 -19.982 1.00 41.78 283 TYR A CA 1
ATOM 2251 C C . TYR A 1 283 ? 35.374 -11.821 -19.184 1.00 41.78 283 TYR A C 1
ATOM 2253 O O . TYR A 1 283 ? 34.860 -11.537 -18.103 1.00 41.78 283 TYR A O 1
ATOM 2261 N N . GLY A 1 284 ? 36.355 -11.076 -19.704 1.00 38.06 284 GLY A N 1
ATOM 2262 C CA . GLY A 1 284 ? 36.728 -9.756 -19.220 1.00 38.06 284 GLY A CA 1
ATOM 2263 C C . GLY A 1 284 ? 35.906 -8.686 -19.929 1.00 38.06 284 GLY A C 1
ATOM 2264 O O . GLY A 1 284 ? 36.013 -8.526 -21.139 1.00 38.06 284 GLY A O 1
ATOM 2265 N N . TYR A 1 285 ? 35.106 -7.956 -19.156 1.00 36.00 285 TYR A N 1
ATOM 2266 C CA . TYR A 1 285 ? 34.482 -6.680 -19.506 1.00 36.00 285 TYR A CA 1
ATOM 2267 C C . TYR A 1 285 ? 35.461 -5.754 -20.267 1.00 36.00 285 TYR A C 1
ATOM 2269 O O . TYR A 1 285 ? 36.190 -4.979 -19.650 1.00 36.00 285 TYR A O 1
ATOM 2277 N N . SER A 1 286 ? 35.485 -5.791 -21.601 1.00 37.72 286 SER A N 1
ATOM 2278 C CA . SER A 1 286 ? 36.031 -4.690 -22.398 1.00 37.72 286 SER A CA 1
ATOM 2279 C C . SER A 1 286 ? 34.861 -3.889 -22.955 1.00 37.72 286 SER A C 1
ATOM 2281 O O . SER A 1 286 ? 34.223 -4.286 -23.926 1.00 37.72 286 SER A O 1
ATOM 2283 N N . ASN A 1 287 ? 34.579 -2.754 -22.315 1.00 36.06 287 ASN A N 1
ATOM 2284 C CA . ASN A 1 287 ? 33.528 -1.797 -22.683 1.00 36.06 287 ASN A CA 1
ATOM 2285 C C . ASN A 1 287 ? 33.801 -1.040 -24.000 1.00 36.06 287 ASN A C 1
ATOM 2287 O O . ASN A 1 287 ? 33.086 -0.101 -24.337 1.00 36.06 287 ASN A O 1
ATOM 2291 N N . SER A 1 288 ? 34.824 -1.424 -24.756 1.00 43.03 288 SER A N 1
ATOM 2292 C CA . SER A 1 288 ? 35.059 -0.954 -26.115 1.00 43.03 288 SER A CA 1
ATOM 2293 C C . SER A 1 288 ? 34.281 -1.847 -27.080 1.00 43.03 288 SER A C 1
ATOM 2295 O O . SER A 1 288 ? 34.749 -2.911 -27.478 1.00 43.03 288 SER A O 1
ATOM 2297 N N . PHE A 1 289 ? 33.080 -1.404 -27.455 1.00 46.69 289 PHE A N 1
ATOM 2298 C CA . PHE A 1 289 ? 32.337 -1.914 -28.609 1.00 46.69 289 PHE A CA 1
ATOM 2299 C C . PHE A 1 289 ? 33.116 -1.602 -29.903 1.00 46.69 289 PHE A C 1
ATOM 2301 O O . PHE A 1 289 ? 32.735 -0.729 -30.677 1.00 46.69 289 PHE A O 1
ATOM 2308 N N . THR A 1 290 ? 34.230 -2.292 -30.154 1.00 47.62 290 THR A N 1
ATOM 2309 C CA . THR A 1 290 ? 34.720 -2.452 -31.526 1.00 47.62 290 THR A CA 1
ATOM 2310 C C . THR A 1 290 ? 33.715 -3.325 -32.264 1.00 47.62 290 THR A C 1
ATOM 2312 O O . THR A 1 290 ? 33.188 -4.302 -31.716 1.00 47.62 290 THR A O 1
ATOM 2315 N N . SER A 1 291 ? 33.357 -2.927 -33.481 1.00 49.91 291 SER A N 1
ATOM 2316 C CA . SER A 1 291 ? 32.307 -3.613 -34.215 1.00 49.91 291 SER A CA 1
ATOM 2317 C C . SER A 1 291 ? 32.736 -5.074 -34.433 1.00 49.91 291 SER A C 1
ATOM 2319 O O . SER A 1 291 ? 33.902 -5.347 -34.718 1.00 49.91 291 SER A O 1
ATOM 2321 N N . PRO A 1 292 ? 31.828 -6.056 -34.317 1.00 49.78 292 PRO A N 1
ATOM 2322 C CA . PRO A 1 292 ? 32.092 -7.453 -34.663 1.00 49.78 292 PRO A CA 1
ATOM 2323 C C . PRO A 1 292 ? 32.766 -7.683 -36.023 1.00 49.78 292 PRO A C 1
ATOM 2325 O O . PRO A 1 292 ? 33.419 -8.713 -36.200 1.00 49.78 292 PRO A O 1
ATOM 2328 N N . GLU A 1 293 ? 32.580 -6.758 -36.969 1.00 50.28 293 GLU A N 1
ATOM 2329 C CA . GLU A 1 293 ? 33.161 -6.796 -38.314 1.00 50.28 293 GLU A CA 1
ATOM 2330 C C . GLU A 1 293 ? 34.654 -6.413 -38.311 1.00 50.28 293 GLU A C 1
ATOM 2332 O O . GLU A 1 293 ? 35.377 -6.777 -39.240 1.00 50.28 293 GLU A O 1
ATOM 2337 N N . ASP A 1 294 ? 35.140 -5.767 -37.245 1.00 54.66 294 ASP A N 1
ATOM 2338 C CA . ASP A 1 294 ? 36.514 -5.261 -37.133 1.00 54.66 294 ASP A CA 1
ATOM 2339 C C . ASP A 1 294 ? 37.530 -6.374 -36.866 1.00 54.66 294 ASP A C 1
ATOM 2341 O O . ASP A 1 294 ? 38.727 -6.160 -37.019 1.00 54.66 294 ASP A O 1
ATOM 2345 N N . ILE A 1 295 ? 37.080 -7.569 -36.473 1.00 66.19 295 ILE A N 1
ATOM 2346 C CA . ILE A 1 295 ? 37.958 -8.718 -36.193 1.00 66.19 295 ILE A CA 1
ATOM 2347 C C . ILE A 1 295 ? 37.750 -9.836 -37.225 1.00 66.19 295 ILE A C 1
ATOM 2349 O O . ILE A 1 295 ? 38.659 -10.627 -37.461 1.00 66.19 295 ILE A O 1
ATOM 2353 N N . CYS A 1 296 ? 36.567 -9.921 -37.841 1.00 72.94 296 CYS A N 1
ATOM 2354 C CA . CYS A 1 296 ? 36.091 -11.126 -38.521 1.00 72.94 296 CYS A CA 1
ATOM 2355 C C . CYS A 1 296 ? 35.190 -10.745 -39.709 1.00 72.94 296 CYS A C 1
ATOM 2357 O O . CYS A 1 296 ? 34.031 -10.360 -39.543 1.00 72.94 296 CYS A O 1
ATOM 2359 N N . ARG A 1 297 ? 35.728 -10.854 -40.931 1.00 78.75 297 ARG A N 1
ATOM 2360 C CA . ARG A 1 297 ? 35.016 -10.569 -42.186 1.00 78.75 297 ARG A CA 1
ATOM 2361 C C . ARG A 1 297 ? 34.405 -11.845 -42.752 1.00 78.75 297 ARG A C 1
ATOM 2363 O O . ARG A 1 297 ? 35.106 -12.816 -43.027 1.00 78.75 297 ARG A O 1
ATOM 2370 N N . PHE A 1 298 ? 33.095 -11.828 -42.977 1.00 79.69 298 PHE A N 1
ATOM 2371 C CA . PHE A 1 298 ? 32.365 -12.972 -43.540 1.00 79.69 298 PHE A CA 1
ATOM 2372 C C . PHE A 1 298 ? 32.266 -12.940 -45.076 1.00 79.69 298 PHE A C 1
ATOM 2374 O O . PHE A 1 298 ? 32.037 -13.972 -45.705 1.00 79.69 298 PHE A O 1
ATOM 2381 N N . ASN A 1 299 ? 32.437 -11.762 -45.683 1.00 80.00 299 ASN A N 1
ATOM 2382 C CA . ASN A 1 299 ? 32.400 -11.568 -47.131 1.00 80.00 299 ASN A CA 1
ATOM 2383 C C . ASN A 1 299 ? 33.840 -11.402 -47.644 1.00 80.00 299 ASN A C 1
ATOM 2385 O O . ASN A 1 299 ? 34.341 -10.281 -47.721 1.00 80.00 299 ASN A O 1
ATOM 2389 N N . TYR A 1 300 ? 34.513 -12.513 -47.949 1.00 81.19 300 TYR A N 1
ATOM 2390 C CA . TYR A 1 300 ? 35.882 -12.532 -48.477 1.00 81.19 300 TYR A CA 1
ATOM 2391 C C . TYR A 1 300 ? 35.944 -13.223 -49.850 1.00 81.19 300 TYR A C 1
ATOM 2393 O O . TYR A 1 300 ? 35.115 -14.096 -50.136 1.00 81.19 300 TYR A O 1
ATOM 2401 N N . PRO A 1 301 ? 36.896 -12.840 -50.722 1.00 77.25 301 PRO A N 1
ATOM 2402 C CA . PRO A 1 301 ? 37.043 -13.451 -52.041 1.00 77.25 301 PRO A CA 1
ATOM 2403 C C . PRO A 1 301 ? 37.335 -14.954 -51.908 1.00 77.25 301 PRO A C 1
ATOM 2405 O O . PRO A 1 301 ? 38.270 -15.348 -51.217 1.00 77.25 301 PRO A O 1
ATOM 2408 N N . GLY A 1 302 ? 36.517 -15.791 -52.556 1.00 75.62 302 GLY A N 1
ATOM 2409 C CA . GLY A 1 302 ? 36.602 -17.258 -52.482 1.00 75.62 302 GLY A CA 1
ATOM 2410 C C . GLY A 1 302 ? 35.619 -17.926 -51.511 1.00 75.62 302 GLY A C 1
ATOM 2411 O O . GLY A 1 302 ? 35.584 -19.154 -51.441 1.00 75.62 302 GLY A O 1
ATOM 2412 N N . ASN A 1 303 ? 34.793 -17.159 -50.788 1.00 78.19 303 ASN A N 1
ATOM 2413 C CA . ASN A 1 303 ? 33.725 -17.732 -49.972 1.00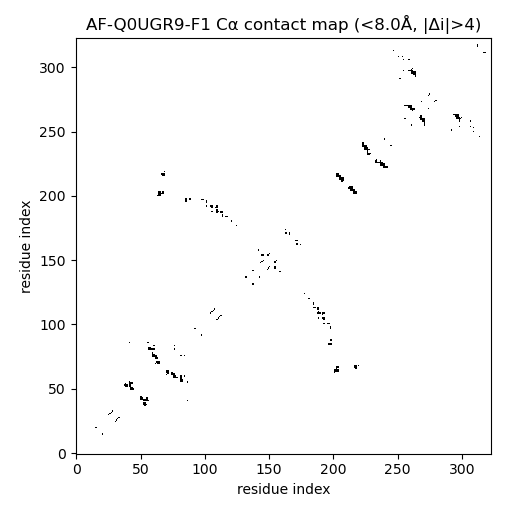 78.19 303 ASN A CA 1
ATOM 2414 C C . ASN A 1 303 ? 32.515 -18.143 -50.837 1.00 78.19 303 ASN A C 1
ATOM 2416 O O . ASN A 1 303 ? 31.761 -17.290 -51.298 1.00 78.19 303 ASN A O 1
ATOM 2420 N N . ASN A 1 304 ? 32.296 -19.451 -51.003 1.00 78.94 304 ASN A N 1
ATOM 2421 C CA . ASN A 1 304 ? 31.132 -20.001 -51.715 1.00 78.94 304 ASN A CA 1
ATOM 2422 C C . ASN A 1 304 ? 29.949 -20.347 -50.789 1.00 78.94 304 ASN A C 1
ATOM 2424 O O . ASN A 1 304 ? 28.955 -20.911 -51.248 1.00 78.94 304 ASN A O 1
ATOM 2428 N N . LYS A 1 305 ? 30.041 -20.061 -49.484 1.00 76.31 305 LYS A N 1
ATOM 2429 C CA . LYS A 1 305 ? 28.977 -20.370 -48.522 1.00 76.31 305 LYS A CA 1
ATOM 2430 C C . LYS A 1 305 ? 27.963 -19.229 -48.481 1.00 76.31 305 LYS A C 1
ATOM 2432 O O . LYS A 1 305 ? 28.314 -18.087 -48.193 1.00 76.31 305 LYS A O 1
ATOM 2437 N N . THR A 1 306 ? 26.695 -19.544 -48.719 1.00 74.19 306 THR A N 1
ATOM 2438 C CA . THR A 1 306 ? 25.584 -18.612 -48.514 1.00 74.19 306 THR A CA 1
ATOM 2439 C C . THR A 1 306 ? 25.011 -18.793 -47.112 1.00 74.19 306 THR A C 1
ATOM 2441 O O . THR A 1 306 ? 24.909 -19.906 -46.600 1.00 74.19 306 THR A O 1
ATOM 2444 N N . PHE A 1 307 ? 24.657 -17.682 -46.470 1.00 76.88 307 PHE A N 1
ATOM 2445 C CA . PHE A 1 307 ? 24.016 -17.678 -45.161 1.00 76.88 307 PHE A CA 1
ATOM 2446 C C . PHE A 1 307 ? 22.662 -16.991 -45.274 1.00 76.88 307 PHE A C 1
ATOM 2448 O O . PHE A 1 307 ? 22.570 -15.862 -45.755 1.00 76.88 307 PHE A O 1
ATOM 2455 N N . THR A 1 308 ? 21.622 -17.678 -44.821 1.00 75.62 308 THR A N 1
ATOM 2456 C CA . THR A 1 308 ? 20.256 -17.163 -44.758 1.00 75.62 308 THR A CA 1
ATOM 2457 C C . THR A 1 308 ? 19.815 -17.159 -43.304 1.00 75.62 308 THR A C 1
ATOM 2459 O O . THR A 1 308 ? 19.834 -18.211 -42.663 1.00 75.62 308 THR A O 1
ATOM 2462 N N . LEU A 1 309 ? 19.409 -15.996 -42.789 1.00 70.56 309 LEU A N 1
ATOM 2463 C CA . LEU A 1 309 ? 18.756 -15.921 -41.483 1.00 70.56 309 LEU A CA 1
ATOM 2464 C C . LEU A 1 309 ? 17.421 -16.670 -41.571 1.00 70.56 309 LEU A C 1
ATOM 2466 O O . LEU A 1 309 ? 16.681 -16.502 -42.545 1.00 70.56 309 LEU A O 1
ATOM 2470 N N . GLY A 1 310 ? 17.116 -17.507 -40.582 1.00 60.44 310 GLY A N 1
ATOM 2471 C CA . GLY A 1 310 ? 15.806 -18.139 -40.498 1.00 60.44 310 GLY A CA 1
ATOM 2472 C C . GLY A 1 310 ? 14.722 -17.071 -40.341 1.00 60.44 310 GLY A C 1
ATOM 2473 O O . GLY A 1 310 ? 14.894 -16.103 -39.609 1.00 60.44 310 GLY A O 1
ATOM 2474 N N . ARG A 1 311 ? 13.577 -17.248 -41.013 1.00 46.44 311 ARG A N 1
ATOM 2475 C CA . ARG A 1 311 ? 12.437 -16.304 -41.002 1.00 46.44 311 ARG A CA 1
ATOM 2476 C C . ARG A 1 311 ? 11.899 -15.978 -39.596 1.00 46.44 311 ARG A C 1
ATOM 2478 O O . ARG A 1 311 ? 11.213 -14.980 -39.422 1.00 46.44 311 ARG A O 1
ATOM 2485 N N . TRP A 1 312 ? 12.223 -16.811 -38.610 1.00 43.97 312 TRP A N 1
ATOM 2486 C CA . TRP A 1 312 ? 11.837 -16.664 -37.207 1.00 43.97 312 TRP A CA 1
ATOM 2487 C C . TRP A 1 312 ? 12.481 -15.458 -36.510 1.00 43.97 312 TRP A C 1
ATOM 2489 O O . TRP A 1 312 ? 11.888 -14.937 -35.570 1.00 43.97 312 TRP A O 1
ATOM 2499 N N . ASP A 1 313 ? 13.621 -14.974 -37.005 1.00 46.75 313 ASP A N 1
ATOM 2500 C CA . ASP A 1 313 ? 14.416 -13.944 -36.325 1.00 46.75 313 ASP A CA 1
ATOM 2501 C C . ASP A 1 313 ? 14.061 -12.504 -36.751 1.00 46.75 313 ASP A C 1
ATOM 2503 O O . ASP A 1 313 ? 14.545 -11.548 -36.158 1.00 46.75 313 ASP A O 1
ATOM 2507 N N . LEU A 1 314 ? 13.217 -12.305 -37.777 1.00 44.28 314 LEU A N 1
ATOM 2508 C CA . LEU A 1 314 ? 12.975 -10.965 -38.345 1.00 44.28 314 LEU A CA 1
ATOM 2509 C C . LEU A 1 314 ? 11.597 -10.357 -38.053 1.00 44.28 314 LEU A C 1
ATOM 2511 O O . LEU A 1 314 ? 11.468 -9.135 -38.133 1.00 44.28 314 LEU A O 1
ATOM 2515 N N . GLU A 1 315 ? 10.576 -11.154 -37.718 1.00 40.22 315 GLU A N 1
ATOM 2516 C CA . GLU A 1 315 ? 9.194 -10.643 -37.619 1.00 40.22 315 GLU A CA 1
ATOM 2517 C C . GLU A 1 315 ? 8.421 -11.024 -36.352 1.00 40.22 315 GLU A C 1
ATOM 2519 O O . GLU A 1 315 ? 7.277 -10.596 -36.211 1.00 40.22 315 GLU A O 1
ATOM 2524 N N . GLY A 1 316 ? 8.990 -11.791 -35.412 1.00 38.84 316 GLY A N 1
ATOM 2525 C CA . GLY A 1 316 ? 8.330 -12.060 -34.124 1.00 38.84 316 GLY A CA 1
ATOM 2526 C C . GLY A 1 316 ? 6.882 -12.569 -34.240 1.00 38.84 316 GLY A C 1
ATOM 2527 O O . GLY A 1 316 ? 6.064 -12.316 -33.356 1.00 38.84 316 GLY A O 1
ATOM 2528 N N . LYS A 1 317 ? 6.531 -13.250 -35.339 1.00 34.72 317 LYS A N 1
ATOM 2529 C CA . LYS A 1 317 ? 5.190 -13.793 -35.568 1.00 34.72 317 LYS A CA 1
ATOM 2530 C C . LYS A 1 317 ? 5.255 -15.284 -35.851 1.00 34.72 317 LYS A C 1
ATOM 2532 O O . LYS A 1 317 ? 5.908 -15.749 -36.780 1.00 34.72 317 LYS A O 1
ATOM 2537 N N . THR A 1 318 ? 4.542 -16.018 -35.008 1.00 45.78 318 THR A N 1
ATOM 2538 C CA . THR A 1 318 ? 4.205 -17.430 -35.151 1.00 45.78 318 THR A CA 1
ATOM 2539 C C . THR A 1 318 ? 3.502 -17.685 -36.484 1.00 45.78 318 THR A C 1
ATOM 2541 O O . THR A 1 318 ? 2.536 -17.001 -36.815 1.00 45.78 318 THR A O 1
ATOM 2544 N N . GLY A 1 319 ? 3.940 -18.699 -37.238 1.00 30.88 319 GLY A N 1
ATOM 2545 C CA . GLY A 1 319 ? 3.205 -19.111 -38.434 1.00 30.88 319 GLY A CA 1
ATOM 2546 C C . GLY A 1 319 ? 3.879 -20.159 -39.314 1.00 30.88 319 GLY A C 1
ATOM 2547 O O . GLY A 1 319 ? 4.585 -19.818 -40.249 1.00 30.88 319 GLY A O 1
ATOM 2548 N N . GLU A 1 320 ? 3.550 -21.418 -39.024 1.00 27.89 320 GLU A N 1
ATOM 2549 C CA . GLU A 1 320 ? 3.430 -22.562 -39.942 1.00 27.89 320 GLU A CA 1
ATOM 2550 C C . GLU A 1 320 ? 4.652 -23.076 -40.726 1.00 27.89 320 GLU A C 1
ATOM 2552 O O . GLU A 1 320 ? 5.059 -22.594 -41.781 1.00 27.89 320 GLU A O 1
ATOM 2557 N N . THR A 1 321 ? 5.113 -24.235 -40.260 1.00 35.22 321 THR A N 1
ATOM 2558 C CA . THR A 1 321 ? 5.778 -25.284 -41.030 1.00 35.22 321 THR A CA 1
ATOM 2559 C C . THR A 1 321 ? 4.956 -25.672 -42.260 1.00 35.22 321 THR A C 1
ATOM 2561 O O . THR A 1 321 ? 3.835 -26.151 -42.105 1.00 35.22 321 THR A O 1
ATOM 2564 N N . LYS A 1 322 ? 5.547 -25.623 -43.460 1.00 25.95 322 LYS A N 1
ATOM 2565 C CA . LYS A 1 322 ? 5.188 -26.523 -44.569 1.00 25.95 322 LYS A CA 1
ATOM 2566 C C . LYS A 1 322 ? 6.402 -26.831 -45.456 1.00 25.95 322 LYS A C 1
ATOM 2568 O O . LYS A 1 322 ? 6.931 -25.930 -46.089 1.00 25.95 322 LYS A O 1
ATOM 2573 N N . LYS A 1 323 ? 6.731 -28.130 -45.427 1.00 33.09 323 LYS A N 1
ATOM 2574 C CA . LYS A 1 323 ? 7.510 -29.008 -46.324 1.00 33.09 323 LYS A CA 1
ATOM 2575 C C . LYS A 1 323 ? 8.746 -28.470 -47.031 1.00 33.09 323 LYS A C 1
ATOM 2577 O O . LYS A 1 323 ? 8.586 -27.669 -47.972 1.00 33.09 323 LYS A O 1
#

Radius of gyration: 37.64 Å; Cα contacts (8 Å, |Δi|>4): 228; chains: 1; bounding box: 78×68×114 Å

Foldseek 3Di:
DDDDPPPDPDPPPPDDDPVRVVVVVCCCVVPVVVQVVQQVLQWDPPVPDDTGGPPLLQDFDFDQLPLFPDGDPPRTDDDPVSNLDASDDDDDDDPVVLVVVLVVQLVCPLVVVLVVLVVVLVVVVVVLVVVVVVPDVDPVVLVCLPVPVPDDPVSVVVNVVVLVVDPDPVSNVSVVVSVVSVVVSVCSSVVSSSNDDDDDNRFDWDDDDPDPDIDTSNPDDDWDWAQDDPVDGDPDIHTDDPLVVVLVVVVLVVCLQPAWWAFPVRDTDDSVRCCVPPVVVPPDDDVPCPDSCNGTPRDDPPDPDDD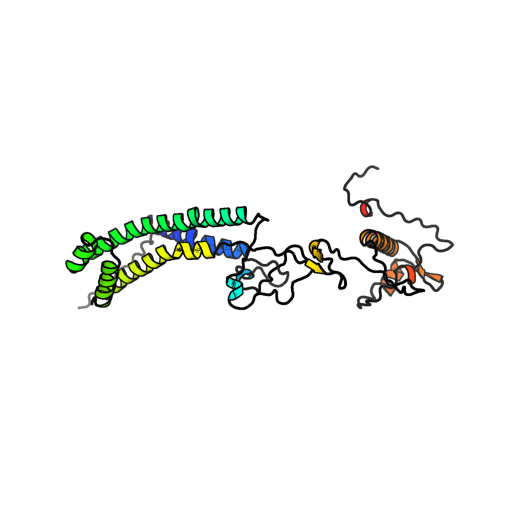DDPPCSNDVDDDDDDD